Protein AF-A0A954X7M5-F1 (afdb_monomer)

Foldseek 3Di:
DKKKKKFFPPPPDQPLLVLVLLVQLQVLLCPDPFFVHKDAPVVVQPDGQPDPVVQPDPVSVVVNVVSSVVVVVCVVVRVVVVQWDDPPGMIMGMMDTDGDPLVPDPVVVSVVVSCVRNVVSVVVSPRDPVRMDMDDDDDSVVVVVVFVVLVVVLVVVQVVVLVVQLVVQCVLLVHNVRSVVLSCQLCVVLCVVVVVCVVVVHDDGSVNSVLSSVSSVLSSVLSSQLVVQLVVCVVVVDDNVVSNVRSCVVPVVVSVVVCVVSVVVD

Sequence (266 aa):
MEIIVEFGQDVEVEFGDRIRLMDDIQASVARLEHVDGTLSAATFAPTLPPRPEQATGLRLSVRRAGINKMLLNSRDEFVRQSYVADDGTREVWRVTANVSGFRELDYEDFVRQLHGRVNPVLDRSGVPTGEREVKFTGTIPLVFAAQRELLDAMLLSFVLAVSSIAIIMPLVLRSLPAGVVSMLPNVFPALAAFGAMGWIGSLVDVGAMMTASIGLGIAVDDTLHFLTWYRRAIGEGASQKDAIKAAYRNCAHAMIHTTLIAGLSL

Mean predicted aligned error: 7.81 Å

Radius of gyration: 31.28 Å; Cα contacts (8 Å, |Δi|>4): 279; chains: 1; bounding box: 63×34×96 Å

pLDDT: mean 88.76, std 5.82, range [62.41, 96.62]

Nearest PDB structures (foldseek):
  7kge-assembly1_C  TM=4.684E-01  e=4.861E-03  Acinetobacter baumannii
  8qed-assembly1_A  TM=4.636E-01  e=3.542E-02  Saccharomyces cerevisiae
  6dmb-assembly1_A  TM=4.714E-01  e=5.331E-02  Homo sapiens
  8qeb-assembly1_A  TM=4.318E-01  e=9.018E-02  Saccharomyces cerevisiae

Solvent-accessible surface area (backbone atoms only — not comparable to full-atom values): 14407 Å² total; per-residue (Å²): 65,33,39,36,42,35,33,39,72,84,61,92,65,57,66,31,57,54,34,46,50,46,39,54,39,38,62,44,50,45,70,40,94,49,31,83,38,56,45,38,56,40,77,75,47,93,71,75,45,70,55,76,90,74,34,81,46,72,71,45,42,52,50,28,53,53,39,29,52,52,49,53,73,43,41,67,57,38,38,75,69,61,27,33,49,70,81,88,60,41,42,37,35,39,36,40,35,45,66,54,62,73,92,77,56,56,61,71,58,50,52,51,52,47,50,68,42,40,49,65,51,47,68,70,67,74,64,56,74,92,43,43,49,79,46,80,40,52,66,59,56,51,52,51,52,50,50,50,55,49,39,51,52,48,52,51,49,46,53,51,48,54,51,49,47,67,54,47,39,18,60,79,60,74,30,63,70,60,18,58,59,58,43,47,76,34,47,46,60,51,51,51,52,53,50,49,32,58,71,75,67,49,81,87,48,62,65,58,52,50,53,43,51,52,49,36,52,52,40,46,50,48,50,50,54,39,50,51,40,26,50,50,31,44,73,74,67,42,52,75,71,54,10,51,53,51,14,48,75,74,41,44,69,60,48,50,51,54,49,50,54,54,67,73,72,109

Secondary structure (DSSP, 8-state):
-EEEEEEETT----HHHHHHHHHHHHHHHTTSTTEEEEE-HHHH-S-PPPPGGG--SHHHHHHHHHHHHHHHHTHHHHHHTTSEEE-SSEEEEEEEEEE--TTT--HHHHHHHHHHHHHHHHHTT---GGGEEEEEESHHHHHHHHHHHHHHHHHHHHHHHHHHHHHHHHHHTT-HHHHHHHHHHHHHHHHHHHHHHHHHTPPP-HHHHHHHHHHHHHHHHHHHHHHHHHHHHHHTT--HHHHHHHHHHHHHHHHHHHHHHHHHH-

Structure (mmCIF, N/CA/C/O backbone):
data_AF-A0A954X7M5-F1
#
_entry.id   AF-A0A954X7M5-F1
#
loop_
_atom_site.group_PDB
_atom_site.id
_atom_site.type_symbol
_atom_site.label_atom_id
_atom_site.label_alt_id
_atom_site.label_comp_id
_atom_site.label_asym_id
_atom_site.label_entity_id
_atom_site.label_seq_id
_atom_site.pdbx_PDB_ins_code
_atom_site.Cartn_x
_atom_site.Cartn_y
_atom_site.Cartn_z
_atom_site.occupancy
_atom_site.B_iso_or_equiv
_atom_site.auth_seq_id
_atom_site.auth_comp_id
_atom_site.auth_asym_id
_atom_site.auth_atom_id
_atom_site.pdbx_PDB_model_num
ATOM 1 N N . MET A 1 1 ? 12.886 3.581 -10.322 1.00 90.00 1 MET A N 1
ATOM 2 C CA . MET A 1 1 ? 12.377 2.282 -10.801 1.00 90.00 1 MET A CA 1
ATOM 3 C C . MET A 1 1 ? 13.342 1.723 -11.831 1.00 90.00 1 MET A C 1
ATOM 5 O O . MET A 1 1 ? 13.981 2.496 -12.532 1.00 90.00 1 MET A O 1
ATOM 9 N N . GLU A 1 2 ? 13.459 0.406 -11.915 1.00 92.25 2 GLU A N 1
ATOM 10 C CA . GLU A 1 2 ? 14.297 -0.282 -12.893 1.00 92.25 2 GLU A CA 1
ATOM 11 C C . GLU A 1 2 ? 13.437 -1.234 -13.732 1.00 92.25 2 GLU A C 1
ATOM 13 O O . GLU A 1 2 ? 12.546 -1.912 -13.219 1.00 92.25 2 GLU A O 1
ATOM 18 N N . ILE A 1 3 ? 13.693 -1.255 -15.033 1.00 93.94 3 ILE A N 1
ATOM 19 C CA . ILE A 1 3 ? 13.079 -2.147 -16.009 1.00 93.94 3 ILE A CA 1
ATOM 20 C C . ILE A 1 3 ? 14.201 -3.039 -16.513 1.00 93.94 3 ILE A C 1
ATOM 22 O O . ILE A 1 3 ? 15.180 -2.556 -17.085 1.00 93.94 3 ILE A O 1
ATOM 26 N N . ILE A 1 4 ? 14.065 -4.330 -16.261 1.00 93.50 4 ILE A N 1
ATOM 27 C CA . ILE A 1 4 ? 15.035 -5.342 -16.637 1.00 93.50 4 ILE A CA 1
ATOM 28 C C . ILE A 1 4 ? 14.477 -6.111 -17.821 1.00 93.50 4 ILE A C 1
ATOM 30 O O . ILE A 1 4 ? 13.375 -6.649 -17.740 1.00 93.50 4 ILE A O 1
ATOM 34 N N . VAL A 1 5 ? 15.230 -6.137 -18.914 1.00 92.69 5 VAL A N 1
ATOM 35 C CA . VAL A 1 5 ? 14.912 -6.913 -20.111 1.00 92.69 5 VAL A CA 1
ATOM 36 C C . VAL A 1 5 ? 15.954 -8.009 -20.240 1.00 92.69 5 VAL A C 1
ATOM 38 O O . VAL A 1 5 ? 17.136 -7.730 -20.415 1.00 92.69 5 VAL A O 1
ATOM 41 N N . GLU A 1 6 ? 15.518 -9.252 -20.126 1.00 91.31 6 GLU A N 1
ATOM 42 C CA . GLU A 1 6 ? 16.369 -10.427 -20.267 1.00 91.31 6 GLU A CA 1
ATOM 43 C C . GLU A 1 6 ? 16.172 -11.020 -21.658 1.00 91.31 6 GLU A C 1
ATOM 45 O O . GLU A 1 6 ? 15.036 -11.165 -22.108 1.00 91.31 6 GLU A O 1
ATOM 50 N N . PHE A 1 7 ? 17.267 -11.384 -22.319 1.00 89.19 7 PHE A N 1
ATOM 51 C CA . PHE A 1 7 ? 17.266 -12.140 -23.566 1.00 89.19 7 PHE A CA 1
ATOM 52 C C . PHE A 1 7 ? 17.849 -13.531 -23.329 1.00 89.19 7 PHE A C 1
ATOM 54 O O . PHE A 1 7 ? 18.859 -13.684 -22.635 1.00 89.19 7 PHE A O 1
ATOM 61 N N . GLY A 1 8 ? 17.222 -14.539 -23.934 1.00 82.75 8 GLY A N 1
ATOM 62 C CA . GLY A 1 8 ? 17.779 -15.882 -24.030 1.00 82.75 8 GLY A CA 1
ATOM 63 C C . GLY A 1 8 ? 19.070 -15.896 -24.850 1.00 82.75 8 GLY A C 1
ATOM 64 O O . GLY A 1 8 ? 19.306 -15.026 -25.690 1.00 82.75 8 GLY A O 1
ATOM 65 N N . GLN A 1 9 ? 19.910 -16.899 -24.610 1.00 72.06 9 GLN A N 1
ATOM 66 C CA . GLN A 1 9 ? 21.206 -17.027 -25.276 1.00 72.06 9 GLN A CA 1
ATOM 67 C C . GLN A 1 9 ? 21.128 -17.167 -26.800 1.00 72.06 9 GLN A C 1
ATOM 69 O O . GLN A 1 9 ? 22.010 -16.671 -27.499 1.00 72.06 9 GLN A O 1
ATOM 74 N N . ASP A 1 10 ? 20.059 -17.783 -27.303 1.00 71.00 10 ASP A N 1
ATOM 75 C CA . ASP A 1 10 ? 19.889 -18.100 -28.725 1.00 71.00 10 ASP A CA 1
ATOM 76 C C . ASP A 1 10 ? 19.309 -16.933 -29.549 1.00 71.00 10 ASP A C 1
ATOM 78 O O . ASP A 1 10 ? 19.108 -17.051 -30.757 1.00 71.00 10 ASP A O 1
ATOM 82 N N . VAL A 1 11 ? 19.061 -15.778 -28.919 1.00 78.44 11 VAL A N 1
ATOM 83 C CA . VAL A 1 11 ? 18.493 -14.601 -29.588 1.00 78.44 11 VAL A CA 1
ATOM 84 C C . VAL A 1 11 ? 19.536 -13.967 -30.518 1.00 78.44 11 VAL A C 1
ATOM 86 O O . VAL A 1 11 ? 20.375 -13.171 -30.082 1.00 78.44 11 VAL A O 1
ATOM 89 N N . GLU A 1 12 ? 19.453 -14.248 -31.822 1.00 76.56 12 GLU A N 1
ATOM 90 C CA . GLU A 1 12 ? 20.300 -13.657 -32.876 1.00 76.56 12 GLU A CA 1
ATOM 91 C C . GLU A 1 12 ? 19.937 -12.188 -33.186 1.00 76.56 12 GLU A C 1
ATOM 93 O O . GLU A 1 12 ? 19.539 -11.820 -34.291 1.00 76.56 12 GLU A O 1
ATOM 98 N N . VAL A 1 13 ? 20.081 -11.307 -32.196 1.00 82.81 13 VAL A N 1
ATOM 99 C CA . VAL A 1 13 ? 19.926 -9.854 -32.361 1.00 82.81 13 VAL A CA 1
ATOM 100 C C . VAL A 1 13 ? 21.274 -9.180 -32.152 1.00 82.81 13 VAL A C 1
ATOM 102 O O . VAL A 1 13 ? 21.932 -9.395 -31.134 1.00 82.81 13 VAL A O 1
ATOM 105 N N . GLU A 1 14 ? 21.682 -8.339 -33.107 1.00 87.38 14 GLU A N 1
ATOM 106 C CA . GLU A 1 14 ? 22.940 -7.598 -33.019 1.00 87.38 14 GLU A CA 1
ATOM 107 C C . GLU A 1 14 ? 22.960 -6.691 -31.777 1.00 87.38 14 GLU A C 1
ATOM 109 O O . GLU A 1 14 ? 21.963 -6.060 -31.423 1.00 87.38 14 GLU A O 1
ATOM 114 N N . PHE A 1 15 ? 24.125 -6.560 -31.138 1.00 88.56 15 PHE A N 1
ATOM 115 C CA . PHE A 1 15 ? 24.280 -5.781 -29.902 1.00 88.56 15 PHE A CA 1
ATOM 116 C C . PHE A 1 15 ? 23.770 -4.333 -30.026 1.00 88.56 15 PHE A C 1
ATOM 118 O O . PHE A 1 15 ? 23.130 -3.810 -29.116 1.00 88.56 15 PHE A O 1
ATOM 125 N N . GLY A 1 16 ? 23.990 -3.684 -31.174 1.00 88.44 16 GLY A N 1
ATOM 126 C CA . GLY A 1 16 ? 23.487 -2.330 -31.404 1.00 88.44 16 GLY A CA 1
ATOM 127 C C . GLY A 1 16 ? 21.965 -2.248 -31.578 1.00 88.44 16 GLY A C 1
ATOM 128 O O . GLY A 1 16 ? 21.374 -1.231 -31.213 1.00 88.44 16 GLY A O 1
ATOM 129 N N . ASP A 1 17 ? 21.316 -3.311 -32.060 1.00 89.00 17 ASP A N 1
ATOM 130 C CA . ASP A 1 17 ? 19.853 -3.393 -32.113 1.00 89.00 17 ASP A CA 1
ATOM 131 C C . ASP A 1 17 ? 19.257 -3.630 -30.715 1.00 89.00 17 ASP A C 1
ATOM 133 O O . ASP A 1 17 ? 18.205 -3.073 -30.404 1.00 89.00 17 ASP A O 1
ATOM 137 N N . ARG A 1 18 ? 19.964 -4.348 -29.827 1.00 90.62 18 ARG A N 1
ATOM 138 C CA . ARG A 1 18 ? 19.598 -4.455 -28.400 1.00 90.62 18 ARG A CA 1
ATOM 139 C C . ARG A 1 18 ? 19.677 -3.095 -27.697 1.00 90.62 18 ARG A C 1
ATOM 141 O O . ARG A 1 18 ? 18.721 -2.701 -27.033 1.00 90.62 18 ARG A O 1
ATOM 148 N N . ILE A 1 19 ? 20.749 -2.322 -27.917 1.00 92.44 19 ILE A N 1
ATOM 149 C CA . ILE A 1 19 ? 20.854 -0.938 -27.408 1.00 92.44 19 ILE A CA 1
ATOM 150 C C . ILE A 1 19 ? 19.714 -0.070 -27.952 1.00 92.44 19 ILE A C 1
ATOM 152 O O . ILE A 1 19 ? 19.087 0.668 -27.196 1.00 92.44 19 ILE A O 1
ATOM 156 N N . ARG A 1 20 ? 19.409 -0.165 -29.251 1.00 91.81 20 ARG A N 1
ATOM 157 C CA . ARG A 1 20 ? 18.286 0.563 -29.859 1.00 91.81 20 ARG A CA 1
ATOM 158 C C . ARG A 1 20 ? 16.944 0.168 -29.239 1.00 91.81 20 ARG A C 1
ATOM 160 O O . ARG A 1 20 ? 16.102 1.037 -29.041 1.00 91.81 20 ARG A O 1
ATOM 167 N N . LEU A 1 21 ? 16.745 -1.107 -28.909 1.00 91.75 21 LEU A N 1
ATOM 168 C CA . LEU A 1 21 ? 15.541 -1.544 -28.209 1.00 91.75 21 LEU A CA 1
ATOM 169 C C . LEU A 1 21 ? 15.437 -0.894 -26.825 1.00 91.75 21 LEU A C 1
ATOM 171 O O . LEU A 1 21 ? 14.357 -0.443 -26.447 1.00 91.75 21 LEU A O 1
ATOM 175 N N . MET A 1 22 ? 16.551 -0.795 -26.092 1.00 94.81 22 MET A N 1
ATOM 176 C CA . MET A 1 22 ? 16.575 -0.091 -24.807 1.00 94.81 22 MET A CA 1
ATOM 177 C C . MET A 1 22 ? 16.263 1.401 -24.962 1.00 94.81 22 MET A C 1
ATOM 179 O O . MET A 1 22 ? 15.543 1.944 -24.128 1.00 94.81 22 MET A O 1
ATOM 183 N N . ASP A 1 23 ? 16.725 2.044 -26.041 1.00 94.81 23 ASP A N 1
ATOM 184 C CA . ASP A 1 23 ? 16.376 3.434 -26.379 1.00 94.81 23 ASP A CA 1
ATOM 185 C C . ASP A 1 23 ? 14.872 3.603 -26.637 1.00 94.81 23 ASP A C 1
ATOM 187 O O . ASP A 1 23 ? 14.234 4.498 -26.084 1.00 94.81 23 ASP A O 1
ATOM 191 N N . ASP A 1 24 ? 14.277 2.703 -27.428 1.00 93.44 24 ASP A N 1
ATOM 192 C CA . ASP A 1 24 ? 12.844 2.731 -27.725 1.00 93.44 24 ASP A CA 1
ATOM 193 C C . ASP A 1 24 ? 12.007 2.508 -26.439 1.00 93.44 24 ASP A C 1
ATOM 195 O O . ASP A 1 24 ? 10.982 3.171 -26.244 1.00 93.44 24 ASP A O 1
ATOM 199 N N . ILE A 1 25 ? 12.449 1.630 -25.525 1.00 94.44 25 ILE A N 1
ATOM 200 C CA . ILE A 1 25 ? 11.819 1.422 -24.205 1.00 94.44 25 ILE A CA 1
ATOM 201 C C . ILE A 1 25 ? 11.950 2.681 -23.344 1.00 94.44 25 ILE A C 1
ATOM 203 O O . ILE A 1 25 ? 10.944 3.190 -22.847 1.00 94.44 25 ILE A O 1
ATOM 207 N N . GLN A 1 26 ? 13.168 3.208 -23.205 1.00 94.94 26 GLN A N 1
ATOM 208 C CA . GLN A 1 26 ? 13.482 4.430 -22.466 1.00 94.94 26 GLN A CA 1
ATOM 209 C C . GLN A 1 26 ? 12.593 5.594 -22.932 1.00 94.94 26 GLN A C 1
ATOM 211 O O . GLN A 1 26 ? 11.899 6.215 -22.128 1.00 94.94 26 GLN A O 1
ATOM 216 N N . ALA A 1 27 ? 12.533 5.841 -24.243 1.00 94.62 27 ALA A N 1
ATOM 217 C CA . ALA A 1 27 ? 11.730 6.907 -24.835 1.00 94.62 27 ALA A CA 1
ATOM 218 C C . ALA A 1 27 ? 10.213 6.690 -24.688 1.00 94.62 27 ALA A C 1
ATOM 220 O O . ALA A 1 27 ? 9.458 7.665 -24.634 1.00 94.62 27 ALA A O 1
ATOM 221 N N . SER A 1 28 ? 9.746 5.436 -24.642 1.00 94.31 28 SER A N 1
ATOM 222 C CA . 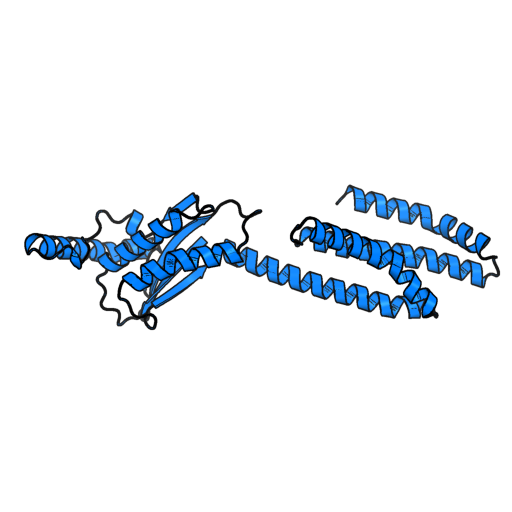SER A 1 28 ? 8.331 5.110 -24.412 1.00 94.31 28 SER A CA 1
ATOM 223 C C . SER A 1 28 ? 7.923 5.403 -22.967 1.00 94.31 28 SER A C 1
ATOM 225 O O . SER A 1 28 ? 6.868 5.992 -22.722 1.00 94.31 28 SER A O 1
ATOM 227 N N . VAL A 1 29 ? 8.788 5.029 -22.019 1.00 94.06 29 VAL A N 1
ATOM 228 C CA . VAL A 1 29 ? 8.570 5.175 -20.574 1.00 94.06 29 VAL A CA 1
ATOM 229 C C . VAL A 1 29 ? 8.710 6.630 -20.131 1.00 94.06 29 VAL A C 1
ATOM 231 O O . VAL A 1 29 ? 7.927 7.083 -19.304 1.00 94.06 29 VAL A O 1
ATOM 234 N N . ALA A 1 30 ? 9.620 7.398 -20.738 1.00 93.94 30 ALA A N 1
ATOM 235 C CA . ALA A 1 30 ? 9.818 8.824 -20.453 1.00 93.94 30 ALA A CA 1
ATOM 236 C C . ALA A 1 30 ? 8.583 9.710 -20.712 1.00 93.94 30 ALA A C 1
ATOM 238 O O . ALA A 1 30 ? 8.592 10.886 -20.372 1.00 93.94 30 ALA A O 1
ATOM 239 N N . ARG A 1 31 ? 7.542 9.179 -21.367 1.00 92.44 31 ARG A N 1
ATOM 240 C CA . ARG A 1 31 ? 6.287 9.894 -21.654 1.00 92.44 31 ARG A CA 1
ATOM 241 C C . ARG A 1 31 ? 5.184 9.628 -20.630 1.00 92.44 31 ARG A C 1
ATOM 243 O O . ARG A 1 31 ? 4.064 10.092 -20.838 1.00 92.44 31 ARG A O 1
ATOM 250 N N . LEU A 1 32 ? 5.450 8.815 -19.612 1.00 91.00 32 LEU A N 1
ATOM 251 C CA . LEU A 1 32 ? 4.506 8.571 -18.527 1.00 91.00 32 LEU A CA 1
ATOM 252 C C . LEU A 1 32 ? 4.484 9.772 -17.578 1.00 91.00 32 LEU A C 1
ATOM 254 O O . LEU A 1 32 ? 5.517 10.381 -17.327 1.00 91.00 32 LEU A O 1
ATOM 258 N N . GLU A 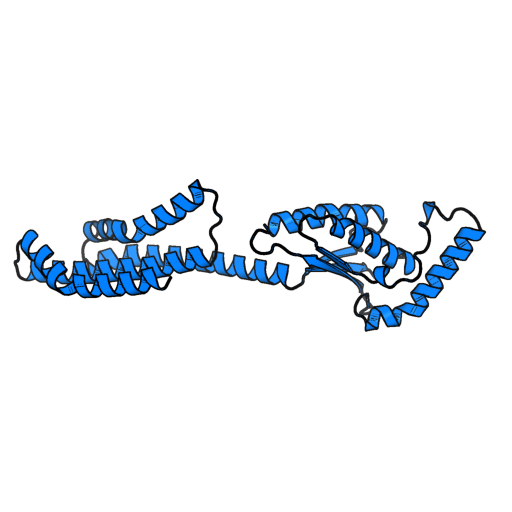1 33 ? 3.305 10.087 -17.045 1.00 86.75 33 GLU A N 1
ATOM 259 C CA . GLU A 1 33 ? 3.063 11.284 -16.227 1.00 86.75 33 GLU A CA 1
ATOM 260 C C . GLU A 1 33 ? 3.947 11.353 -14.976 1.00 86.75 33 GLU A C 1
ATOM 262 O O . GLU A 1 33 ? 4.397 12.427 -14.592 1.00 86.75 33 GLU A O 1
ATOM 267 N N . HIS A 1 34 ? 4.238 10.205 -14.367 1.00 87.12 34 HIS A N 1
ATOM 268 C CA . HIS A 1 34 ? 5.017 10.122 -13.131 1.00 87.12 34 HIS A CA 1
ATOM 269 C C . HIS A 1 34 ? 6.503 9.836 -13.362 1.00 87.12 34 HIS A C 1
ATOM 271 O O . HIS A 1 34 ? 7.212 9.504 -12.417 1.00 87.12 34 HIS A O 1
ATOM 277 N N . VAL A 1 35 ? 6.991 9.910 -14.605 1.00 91.12 35 VAL A N 1
ATOM 278 C CA . VAL A 1 35 ? 8.392 9.635 -14.944 1.00 91.12 35 VAL A CA 1
ATOM 279 C C . VAL A 1 35 ? 9.109 10.938 -15.289 1.00 91.12 35 VAL A C 1
ATOM 281 O O . VAL A 1 35 ? 8.908 11.498 -16.361 1.00 91.12 35 VAL A O 1
ATOM 284 N N . ASP A 1 36 ? 10.012 11.381 -14.412 1.00 89.81 36 ASP A N 1
ATOM 285 C CA . ASP A 1 36 ? 10.784 12.620 -14.610 1.00 89.81 36 ASP A CA 1
ATOM 286 C C . ASP A 1 36 ? 11.942 12.446 -15.598 1.00 89.81 36 ASP A C 1
ATOM 288 O O . ASP A 1 36 ? 12.467 13.407 -16.161 1.00 89.81 36 ASP A O 1
ATOM 292 N N . GLY A 1 37 ? 12.412 11.211 -15.763 1.00 92.06 37 GLY A N 1
ATOM 293 C CA . GLY A 1 37 ? 13.576 10.920 -16.580 1.00 92.06 37 GLY A CA 1
ATOM 294 C C . GLY A 1 37 ? 13.850 9.434 -16.686 1.00 92.06 37 GLY A C 1
ATOM 295 O O . GLY A 1 37 ? 13.426 8.636 -15.853 1.00 92.06 37 GLY A O 1
ATOM 296 N N . THR A 1 38 ? 14.575 9.054 -17.730 1.00 95.19 38 THR A N 1
ATOM 297 C CA . THR A 1 38 ? 14.945 7.663 -17.987 1.00 95.19 38 THR A CA 1
ATOM 298 C C . THR A 1 38 ? 16.386 7.581 -18.481 1.00 95.19 38 THR A C 1
ATOM 300 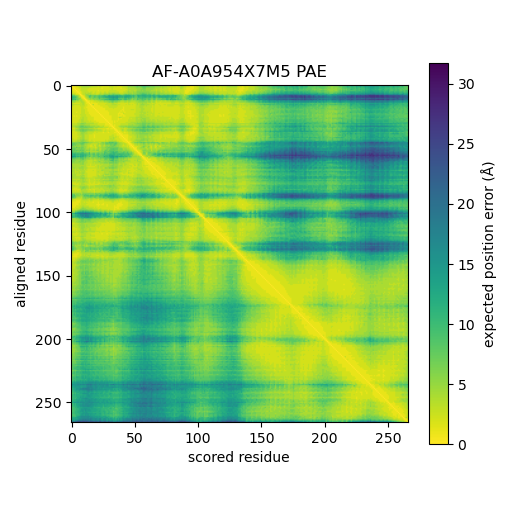O O . THR A 1 38 ? 16.911 8.543 -19.042 1.00 95.19 38 THR A O 1
ATOM 303 N N . LEU A 1 39 ? 17.039 6.450 -18.230 1.00 94.88 39 LEU A N 1
ATOM 304 C CA . LEU A 1 39 ? 18.446 6.219 -18.536 1.00 94.88 39 LEU A CA 1
ATOM 305 C C . LEU A 1 39 ? 18.671 4.759 -18.926 1.00 94.88 39 LEU A C 1
ATOM 307 O O . LEU A 1 39 ? 18.126 3.855 -18.296 1.00 94.88 39 LEU A O 1
ATOM 311 N N . SER A 1 40 ? 19.510 4.514 -19.924 1.00 95.25 40 SER A N 1
ATOM 312 C CA . SER A 1 40 ? 19.908 3.169 -20.345 1.00 95.25 40 SER A CA 1
ATOM 313 C C . SER A 1 40 ? 21.290 3.196 -21.002 1.00 95.25 40 SER A C 1
ATOM 315 O O . SER A 1 40 ? 21.892 4.260 -21.160 1.00 95.25 40 SER A O 1
ATOM 317 N N . ALA A 1 41 ? 21.781 2.039 -21.462 1.00 92.44 41 ALA A N 1
ATOM 318 C CA . ALA A 1 41 ? 22.982 1.971 -22.301 1.00 92.44 41 ALA A CA 1
ATOM 319 C C . ALA A 1 41 ? 22.902 2.905 -23.527 1.00 92.44 41 ALA A C 1
ATOM 321 O O . ALA A 1 41 ? 23.916 3.457 -23.952 1.00 92.44 41 ALA A O 1
ATOM 322 N N . ALA A 1 42 ? 21.701 3.130 -24.074 1.00 92.88 42 ALA A N 1
ATOM 323 C CA . ALA A 1 42 ? 21.509 4.000 -25.229 1.00 92.88 42 ALA A CA 1
ATOM 324 C C . ALA A 1 42 ? 21.844 5.468 -24.946 1.00 92.88 42 ALA A C 1
ATOM 326 O O . ALA A 1 42 ? 22.304 6.161 -25.849 1.00 92.88 42 ALA A O 1
ATOM 327 N N . THR A 1 43 ? 21.690 5.936 -23.702 1.00 92.00 43 THR A N 1
ATOM 328 C CA . THR A 1 43 ? 22.026 7.319 -23.330 1.00 92.00 43 THR A CA 1
ATOM 329 C C . THR A 1 43 ? 23.515 7.622 -23.502 1.00 92.00 43 THR A C 1
ATOM 331 O O . THR A 1 43 ? 23.886 8.757 -23.792 1.00 92.00 43 THR A O 1
ATOM 334 N N . PHE A 1 44 ? 24.368 6.609 -23.344 1.00 90.06 44 PHE A N 1
ATOM 335 C CA . PHE A 1 44 ? 25.823 6.732 -23.460 1.00 90.06 44 PHE A CA 1
ATOM 336 C C . PHE A 1 44 ? 26.354 6.198 -24.796 1.00 90.06 44 PHE A C 1
ATOM 338 O O . PHE A 1 44 ? 27.548 6.301 -25.076 1.00 90.06 44 PHE A O 1
ATOM 345 N N . ALA A 1 45 ? 25.483 5.641 -25.642 1.00 88.69 45 ALA A N 1
ATOM 346 C CA . ALA A 1 45 ? 25.860 5.178 -26.965 1.00 88.69 45 ALA A CA 1
ATOM 347 C C . ALA A 1 45 ? 26.130 6.387 -27.886 1.00 88.69 45 ALA A C 1
ATOM 349 O O . ALA A 1 45 ? 25.259 7.240 -28.055 1.00 88.69 45 ALA A O 1
ATOM 350 N N . PRO A 1 46 ? 27.301 6.468 -28.543 1.00 81.12 46 PRO A N 1
ATOM 351 C CA . PRO A 1 46 ? 27.663 7.638 -29.345 1.00 81.12 46 PRO A CA 1
ATOM 352 C C . PRO A 1 46 ? 26.772 7.805 -30.583 1.00 81.12 46 PRO A C 1
ATOM 354 O O . PRO A 1 46 ? 26.444 8.924 -30.966 1.00 81.12 46 PRO A O 1
ATOM 357 N N . THR A 1 47 ? 26.380 6.694 -31.220 1.00 87.44 47 THR A N 1
ATOM 358 C CA . THR A 1 47 ? 25.394 6.658 -32.311 1.00 87.44 47 THR A CA 1
ATOM 359 C C . THR A 1 47 ? 24.696 5.301 -32.347 1.00 87.44 47 THR A C 1
ATOM 361 O O . THR A 1 47 ? 25.336 4.277 -32.114 1.00 87.44 47 THR A O 1
ATOM 364 N N . LEU A 1 48 ? 23.405 5.285 -32.685 1.00 88.19 48 LEU A N 1
ATOM 365 C CA . LEU A 1 48 ? 22.633 4.051 -32.846 1.00 88.19 48 LEU A CA 1
ATOM 366 C C . LEU A 1 48 ? 22.626 3.584 -34.315 1.00 88.19 48 LEU A C 1
ATOM 368 O O . LEU A 1 48 ? 22.448 4.410 -35.219 1.00 88.19 48 LEU A O 1
ATOM 372 N N . PRO A 1 49 ? 22.768 2.272 -34.586 1.00 85.75 49 PRO A N 1
ATOM 373 C CA . PRO A 1 49 ? 22.764 1.717 -35.945 1.00 85.75 49 PRO A CA 1
ATOM 374 C C . PRO A 1 49 ? 21.393 1.924 -36.594 1.00 85.75 49 PRO A C 1
ATOM 376 O O . PRO A 1 49 ? 20.410 1.663 -35.913 1.00 85.75 49 PRO A O 1
ATOM 379 N N . PRO A 1 50 ? 21.252 2.381 -37.854 1.00 83.44 50 PRO A N 1
ATOM 380 C CA . PRO A 1 50 ? 19.933 2.566 -38.476 1.00 83.44 50 PRO A CA 1
ATOM 381 C C . PRO A 1 50 ? 19.109 1.271 -38.440 1.00 83.44 50 PRO A C 1
ATOM 383 O O . PRO A 1 50 ? 19.680 0.184 -38.513 1.00 83.44 50 PRO A O 1
ATOM 386 N N . ARG A 1 51 ? 17.775 1.392 -38.344 1.00 83.38 51 ARG A N 1
ATOM 387 C CA . ARG A 1 51 ? 16.872 0.229 -38.276 1.00 83.38 51 ARG A CA 1
ATOM 388 C C . ARG A 1 51 ? 17.093 -0.713 -39.473 1.00 83.38 51 ARG A C 1
ATOM 390 O O . ARG A 1 51 ? 17.322 -0.204 -40.575 1.00 83.38 51 ARG A O 1
ATOM 397 N N . PRO A 1 52 ? 16.963 -2.043 -39.300 1.00 77.31 52 PRO A N 1
ATOM 398 C CA . PRO A 1 52 ? 17.181 -3.017 -40.375 1.00 77.31 52 PRO A CA 1
ATOM 399 C C . PRO A 1 52 ? 16.400 -2.685 -41.654 1.00 77.31 52 PRO A C 1
ATOM 401 O O . PRO A 1 52 ? 16.962 -2.669 -42.746 1.00 77.31 52 PRO A O 1
ATOM 404 N N . GLU A 1 53 ? 15.131 -2.301 -41.502 1.00 79.12 53 GLU A N 1
ATOM 405 C CA . GLU A 1 53 ? 14.217 -1.923 -42.592 1.00 79.12 53 GLU A CA 1
ATOM 406 C C . GLU A 1 53 ? 14.683 -0.692 -43.389 1.00 79.12 53 GLU A C 1
ATOM 408 O O . GLU A 1 53 ? 14.363 -0.535 -44.565 1.00 79.12 53 GLU A O 1
ATOM 413 N N . GLN A 1 54 ? 15.462 0.189 -42.757 1.00 76.94 54 GLN A N 1
ATOM 414 C CA . GLN A 1 54 ? 15.974 1.426 -43.351 1.00 76.94 54 GLN A CA 1
ATOM 415 C C . GLN A 1 54 ? 17.376 1.244 -43.959 1.00 76.94 54 GLN A C 1
ATOM 417 O O . GLN A 1 54 ? 17.872 2.131 -44.654 1.00 76.94 54 GLN A O 1
ATOM 422 N N . ALA A 1 55 ? 18.034 0.108 -43.710 1.00 75.12 55 ALA A N 1
ATOM 423 C CA . ALA A 1 55 ? 19.414 -0.167 -44.105 1.00 75.12 55 ALA A CA 1
ATOM 424 C C . ALA A 1 55 ? 19.517 -0.979 -45.415 1.00 75.12 55 ALA A C 1
ATOM 426 O O . ALA A 1 55 ? 20.359 -1.868 -45.536 1.00 75.12 55 ALA A O 1
ATOM 427 N N . THR A 1 56 ? 18.681 -0.661 -46.408 1.00 77.69 56 THR A N 1
ATOM 428 C CA . THR A 1 56 ? 18.550 -1.393 -47.686 1.00 77.69 56 THR A CA 1
ATOM 429 C C . THR A 1 56 ? 19.653 -1.103 -48.715 1.00 77.69 56 THR A C 1
ATOM 431 O O . THR A 1 56 ? 19.767 -1.816 -49.708 1.00 77.69 56 THR A O 1
ATOM 434 N N . GLY A 1 57 ? 20.496 -0.085 -48.502 1.00 84.81 57 GLY A N 1
ATOM 435 C CA . GLY A 1 57 ? 21.603 0.264 -49.405 1.00 84.81 57 GLY A CA 1
ATOM 436 C C . GLY A 1 57 ? 22.979 -0.180 -48.898 1.00 84.81 57 GLY A C 1
ATOM 437 O O . GLY A 1 57 ? 23.280 -0.006 -47.721 1.00 84.81 57 GLY A O 1
ATOM 438 N N . LEU A 1 58 ? 23.870 -0.623 -49.800 1.00 82.94 58 LEU A N 1
ATOM 439 C CA . LEU A 1 58 ? 25.224 -1.120 -49.476 1.00 82.94 58 LEU A CA 1
ATOM 440 C C . LEU A 1 58 ? 26.008 -0.201 -48.520 1.00 82.94 58 LEU A C 1
ATOM 442 O O . LEU A 1 58 ? 26.597 -0.658 -47.543 1.00 82.94 58 LEU A O 1
ATOM 446 N N . ARG A 1 59 ? 25.984 1.116 -48.766 1.00 85.62 59 ARG A N 1
ATOM 447 C CA . ARG A 1 59 ? 26.645 2.109 -47.898 1.00 85.62 59 ARG A CA 1
ATOM 448 C C . ARG A 1 59 ? 26.070 2.130 -46.477 1.00 85.62 59 ARG A C 1
ATOM 450 O O . ARG A 1 59 ? 26.823 2.278 -45.518 1.00 85.62 59 ARG A O 1
ATOM 457 N N . LEU A 1 60 ? 24.751 1.998 -46.341 1.00 85.06 60 LEU A N 1
ATOM 458 C CA . LEU A 1 60 ? 24.054 1.995 -45.054 1.00 85.06 60 LEU A CA 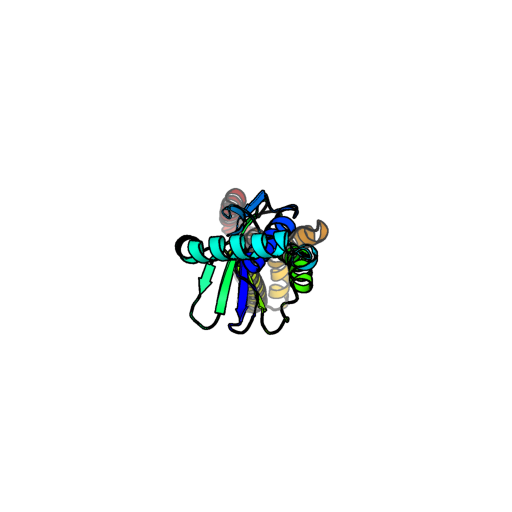1
ATOM 459 C C . LEU A 1 60 ? 24.301 0.692 -44.294 1.00 85.06 60 LEU A C 1
ATOM 461 O O . LEU A 1 60 ? 24.543 0.750 -43.093 1.00 85.06 60 LEU A O 1
ATOM 465 N N . SER A 1 61 ? 24.320 -0.453 -44.980 1.00 84.94 61 SER A N 1
ATOM 466 C CA . SER A 1 61 ? 24.622 -1.753 -44.369 1.00 84.94 61 SER A CA 1
ATOM 467 C C . SER A 1 61 ? 26.061 -1.807 -43.839 1.00 84.94 61 SER A C 1
ATOM 469 O O . SER A 1 61 ? 26.280 -2.233 -42.708 1.00 84.94 61 SER A O 1
ATOM 471 N N . VAL A 1 62 ? 27.037 -1.281 -44.595 1.00 86.88 62 VAL A N 1
ATOM 472 C CA . VAL A 1 62 ? 28.435 -1.167 -44.133 1.00 86.88 62 VAL A CA 1
ATOM 473 C C . VAL A 1 62 ? 28.549 -0.218 -42.937 1.00 86.88 62 VAL A C 1
ATOM 475 O O . VAL A 1 62 ? 29.211 -0.541 -41.951 1.00 86.88 62 VAL A O 1
ATOM 478 N N . ARG A 1 63 ? 27.869 0.937 -42.981 1.00 87.19 63 ARG A N 1
ATOM 479 C CA . ARG A 1 63 ? 27.830 1.876 -41.849 1.00 87.19 63 ARG A CA 1
ATOM 480 C C . ARG A 1 63 ? 27.203 1.237 -40.605 1.00 87.19 63 ARG A C 1
ATOM 482 O O . ARG A 1 63 ? 27.743 1.406 -39.517 1.00 87.19 63 ARG A O 1
ATOM 489 N N . ARG A 1 64 ? 26.100 0.497 -40.762 1.00 88.25 64 ARG A N 1
ATOM 490 C CA . ARG A 1 64 ? 25.422 -0.245 -39.686 1.00 88.25 64 ARG A CA 1
ATOM 491 C C . ARG A 1 64 ? 26.359 -1.263 -39.043 1.00 88.25 64 ARG A C 1
ATOM 493 O O . ARG A 1 64 ? 26.550 -1.203 -37.834 1.00 88.25 64 ARG A O 1
ATOM 500 N N . ALA A 1 65 ? 27.011 -2.106 -39.843 1.00 87.06 65 ALA A N 1
ATOM 501 C CA . ALA A 1 65 ? 27.981 -3.081 -39.347 1.00 87.06 65 ALA A CA 1
ATOM 502 C C . ALA A 1 65 ? 29.145 -2.411 -38.590 1.00 87.06 65 ALA A C 1
ATOM 504 O O . ALA A 1 65 ? 29.565 -2.894 -37.540 1.00 87.06 65 ALA A O 1
ATOM 505 N N . GLY A 1 66 ? 29.632 -1.265 -39.083 1.00 88.44 66 GLY A N 1
ATOM 506 C CA . GLY A 1 66 ? 30.659 -0.473 -38.402 1.00 88.44 66 GLY A CA 1
ATOM 507 C C . GLY A 1 66 ? 30.211 0.048 -37.032 1.00 88.44 66 GLY A C 1
ATOM 508 O O . GLY A 1 66 ? 30.945 -0.102 -36.057 1.00 88.44 66 GLY A O 1
ATOM 509 N N . ILE A 1 67 ? 28.997 0.603 -36.943 1.00 90.00 67 ILE A N 1
ATOM 510 C CA . ILE A 1 67 ? 28.412 1.081 -35.678 1.00 90.00 67 ILE A CA 1
ATOM 511 C C . ILE A 1 67 ? 28.197 -0.086 -34.707 1.00 90.00 67 ILE A C 1
ATOM 513 O O . ILE A 1 67 ? 28.597 0.011 -33.551 1.00 90.00 67 ILE A O 1
ATOM 517 N N . ASN A 1 68 ? 27.641 -1.208 -35.170 1.00 90.31 68 ASN A N 1
ATOM 518 C CA . ASN A 1 68 ? 27.445 -2.397 -34.337 1.00 90.31 68 ASN A CA 1
ATOM 519 C C . ASN A 1 68 ? 28.762 -2.916 -33.765 1.00 90.31 68 ASN A C 1
ATOM 521 O O . ASN A 1 68 ? 28.844 -3.196 -32.572 1.00 90.31 68 ASN A O 1
ATOM 525 N N . LYS A 1 69 ? 29.810 -2.992 -34.592 1.00 89.44 69 LYS A N 1
ATOM 526 C CA . LYS A 1 69 ? 31.140 -3.409 -34.143 1.00 89.44 69 LYS A CA 1
ATOM 527 C C . LYS A 1 69 ? 31.730 -2.437 -33.121 1.00 89.44 69 LYS A C 1
ATOM 529 O O . LYS A 1 69 ? 32.331 -2.875 -32.148 1.00 89.44 69 LYS A O 1
ATOM 534 N N . MET A 1 70 ? 31.550 -1.131 -33.321 1.00 89.69 70 MET A N 1
ATOM 535 C CA . MET A 1 70 ? 31.984 -0.115 -32.360 1.00 89.69 70 MET A CA 1
ATOM 536 C C . MET A 1 70 ? 31.273 -0.279 -31.012 1.00 89.69 70 MET A C 1
ATOM 538 O O . MET A 1 70 ? 31.938 -0.317 -29.983 1.00 89.69 70 MET A O 1
ATOM 542 N N . LEU A 1 71 ? 29.945 -0.421 -31.016 1.00 91.00 71 LEU A N 1
ATOM 543 C CA . LEU A 1 71 ? 29.157 -0.617 -29.797 1.00 91.00 71 LEU A CA 1
ATOM 544 C C . LEU A 1 71 ? 29.534 -1.918 -29.082 1.00 91.00 71 LEU A C 1
ATOM 546 O O . LEU A 1 71 ? 29.677 -1.921 -27.863 1.00 91.00 71 LEU A O 1
ATOM 550 N N . LEU A 1 72 ? 29.759 -2.997 -29.839 1.00 89.31 72 LEU A N 1
ATOM 551 C CA . LEU A 1 72 ? 30.206 -4.279 -29.297 1.00 89.31 72 LEU A CA 1
ATOM 552 C C . LEU A 1 72 ? 31.587 -4.172 -28.636 1.00 89.31 72 LEU A C 1
ATOM 554 O O . LEU A 1 72 ? 31.795 -4.735 -27.567 1.00 89.31 72 LEU A O 1
ATOM 558 N N . ASN A 1 73 ? 32.515 -3.407 -29.216 1.00 91.31 73 ASN A N 1
ATOM 559 C CA . ASN A 1 73 ? 33.824 -3.158 -28.602 1.00 91.31 73 ASN A CA 1
ATOM 560 C C . ASN A 1 73 ? 33.720 -2.370 -27.281 1.00 91.31 73 ASN A C 1
ATOM 562 O O . ASN A 1 73 ? 34.603 -2.483 -26.436 1.00 91.31 73 ASN A O 1
ATOM 566 N N . SER A 1 74 ? 32.652 -1.590 -27.092 1.00 90.50 74 SER A N 1
ATOM 567 C CA . SER A 1 74 ? 32.350 -0.872 -25.846 1.00 90.50 74 SER A CA 1
ATOM 568 C C . SER A 1 74 ? 31.507 -1.690 -24.858 1.00 90.50 74 SER A C 1
ATOM 570 O O . SER A 1 74 ? 31.138 -1.174 -23.805 1.00 90.50 74 SER A O 1
ATOM 572 N N . ARG A 1 75 ? 31.207 -2.965 -25.146 1.00 89.25 75 ARG A N 1
ATOM 573 C CA . ARG A 1 75 ? 30.376 -3.822 -24.284 1.00 89.25 75 ARG A CA 1
ATOM 574 C C . ARG A 1 75 ? 30.869 -3.867 -22.842 1.00 89.25 75 ARG A C 1
ATOM 576 O O . ARG A 1 75 ? 30.070 -3.689 -21.928 1.00 89.25 75 ARG A O 1
ATOM 583 N N . ASP A 1 76 ? 32.173 -4.039 -22.638 1.00 89.50 76 ASP A N 1
ATOM 584 C CA . ASP A 1 76 ? 32.764 -4.115 -21.297 1.00 89.50 76 ASP A CA 1
ATOM 585 C C . ASP A 1 76 ? 32.522 -2.842 -20.480 1.00 89.50 76 ASP A C 1
ATOM 587 O O . ASP A 1 76 ? 32.417 -2.894 -19.258 1.00 89.50 76 ASP A O 1
ATOM 591 N N . GLU A 1 77 ? 32.410 -1.684 -21.134 1.00 90.06 77 GLU A N 1
ATOM 592 C CA . GLU A 1 77 ? 32.074 -0.435 -20.459 1.00 90.06 77 GLU A CA 1
ATOM 593 C C . GLU A 1 77 ? 30.625 -0.434 -19.968 1.00 90.06 77 GLU A C 1
ATOM 595 O O . GLU A 1 77 ? 30.384 -0.120 -18.801 1.00 90.06 77 GLU A O 1
ATOM 600 N N . PHE A 1 78 ? 29.678 -0.865 -20.805 1.00 91.56 78 PHE A N 1
ATOM 601 C CA . PHE A 1 78 ? 28.275 -1.008 -20.409 1.00 91.56 78 PHE A CA 1
ATOM 602 C C . PHE A 1 78 ? 28.083 -2.055 -19.307 1.00 91.56 78 PHE A C 1
ATOM 604 O O . PHE A 1 78 ? 27.246 -1.859 -18.422 1.00 91.56 78 PHE A O 1
ATOM 611 N N . VAL A 1 79 ? 28.889 -3.123 -19.315 1.00 90.88 79 VAL A N 1
ATOM 612 C CA . VAL A 1 79 ? 28.911 -4.128 -18.243 1.00 90.88 79 VAL A CA 1
ATOM 613 C C . VAL A 1 79 ? 29.471 -3.547 -16.947 1.00 90.88 79 VAL A C 1
ATOM 615 O O . VAL A 1 79 ? 28.838 -3.661 -15.898 1.00 90.88 79 VAL A O 1
ATOM 618 N N . ARG A 1 80 ? 30.603 -2.831 -17.000 1.00 90.69 80 ARG A N 1
ATOM 619 C CA . ARG A 1 80 ? 31.168 -2.141 -15.823 1.00 90.69 80 ARG A CA 1
ATOM 620 C C . ARG A 1 80 ? 30.206 -1.116 -15.223 1.00 90.69 80 ARG A C 1
ATOM 622 O O . ARG A 1 80 ? 30.154 -0.975 -14.007 1.00 90.69 80 ARG A O 1
ATOM 629 N N . GLN A 1 81 ? 29.437 -0.420 -16.057 1.00 89.50 81 GLN A N 1
ATOM 630 C CA . GLN A 1 81 ? 28.416 0.540 -15.625 1.00 89.50 81 GLN A CA 1
ATOM 631 C C . GLN A 1 81 ? 27.082 -0.128 -15.230 1.00 89.50 81 GLN A C 1
ATOM 633 O O . GLN A 1 81 ? 26.129 0.554 -14.851 1.00 89.50 81 GLN A O 1
ATOM 638 N N . SER A 1 82 ? 27.007 -1.464 -15.279 1.00 89.88 82 SER A N 1
ATOM 639 C CA . SER A 1 82 ? 25.823 -2.259 -14.928 1.00 89.88 82 SER A CA 1
ATOM 640 C C . SER A 1 82 ? 24.577 -1.924 -15.765 1.00 89.88 82 SER A C 1
ATOM 642 O O . SER A 1 82 ? 23.451 -2.032 -15.284 1.00 89.88 82 SER A O 1
ATOM 644 N N . TYR A 1 83 ? 24.741 -1.478 -17.013 1.00 90.62 83 TYR A N 1
ATOM 645 C CA . TYR A 1 83 ? 23.624 -1.374 -17.965 1.00 90.62 83 TYR A CA 1
ATOM 646 C C . TYR A 1 83 ? 23.348 -2.696 -18.676 1.00 90.62 83 TYR A C 1
ATOM 648 O O . TYR A 1 83 ? 22.222 -2.931 -19.111 1.00 90.62 83 TYR A O 1
ATOM 656 N N . VAL A 1 84 ? 24.378 -3.537 -18.773 1.00 92.00 84 VAL A N 1
ATOM 657 C CA . VAL A 1 84 ? 24.312 -4.891 -19.316 1.00 92.00 84 VAL A CA 1
ATOM 658 C C . VAL A 1 84 ? 24.944 -5.836 -18.304 1.00 92.00 84 VAL A C 1
ATOM 660 O O . VAL A 1 84 ? 25.960 -5.508 -17.699 1.00 92.00 84 VAL A O 1
ATOM 663 N N . ALA A 1 85 ? 24.366 -7.010 -18.122 1.00 90.50 85 ALA A N 1
ATOM 664 C CA . ALA A 1 85 ? 25.008 -8.126 -17.451 1.00 90.50 85 ALA A CA 1
ATOM 665 C C . ALA A 1 85 ? 24.812 -9.378 -18.303 1.00 90.50 85 ALA A C 1
ATOM 667 O O . ALA A 1 85 ? 23.827 -9.498 -19.022 1.00 90.50 85 ALA A O 1
ATOM 668 N N . ASP A 1 86 ? 25.764 -10.294 -18.245 1.00 86.12 86 ASP A N 1
ATOM 669 C CA . ASP A 1 86 ? 25.697 -11.561 -18.962 1.00 86.12 86 ASP A CA 1
ATOM 670 C C . ASP A 1 86 ? 26.285 -12.630 -18.055 1.00 86.12 86 ASP A C 1
ATOM 672 O O . ASP A 1 86 ? 27.446 -12.536 -17.650 1.00 86.12 86 ASP A O 1
ATOM 676 N N . ASP A 1 87 ? 25.449 -13.590 -17.678 1.00 77.25 87 ASP A N 1
ATOM 677 C CA . ASP A 1 87 ? 25.821 -14.696 -16.798 1.00 77.25 87 ASP A CA 1
ATOM 678 C C . ASP A 1 87 ? 26.201 -15.969 -17.573 1.00 77.25 87 ASP A C 1
ATOM 680 O O . ASP A 1 87 ? 26.462 -17.010 -16.968 1.00 77.25 87 ASP A O 1
ATOM 684 N N . GLY A 1 88 ? 26.257 -15.896 -18.908 1.00 73.06 88 GLY A N 1
ATOM 685 C CA . GLY A 1 88 ? 26.515 -17.048 -19.761 1.00 73.06 88 GLY A CA 1
ATOM 686 C C . GLY A 1 88 ? 25.306 -17.968 -19.937 1.00 73.06 88 GLY A C 1
ATOM 687 O O . GLY A 1 88 ? 25.483 -19.074 -20.436 1.00 73.06 88 GLY A O 1
ATOM 688 N N . THR A 1 89 ? 24.101 -17.538 -19.558 1.00 77.81 89 THR A N 1
ATOM 689 C CA . THR A 1 89 ? 22.813 -18.178 -19.890 1.00 77.81 89 THR A CA 1
ATOM 690 C C . THR A 1 89 ? 21.771 -17.164 -20.360 1.00 77.81 89 THR A C 1
ATOM 692 O O . THR A 1 89 ? 20.943 -17.476 -21.221 1.00 77.81 89 THR A O 1
ATOM 695 N N . ARG A 1 90 ? 21.822 -15.938 -19.833 1.00 84.00 90 ARG A N 1
ATOM 696 C CA . ARG A 1 90 ? 20.951 -14.822 -20.196 1.00 84.00 90 ARG A CA 1
ATOM 697 C C . ARG A 1 90 ? 21.750 -13.532 -20.267 1.00 84.00 90 ARG A C 1
ATOM 699 O O . ARG A 1 90 ? 22.619 -13.272 -19.436 1.00 84.00 90 ARG A O 1
ATOM 706 N N . GLU A 1 91 ? 21.391 -12.692 -21.231 1.00 89.62 91 GLU A N 1
ATOM 707 C CA . GLU A 1 91 ? 21.870 -11.314 -21.274 1.00 89.62 91 GLU A CA 1
ATOM 708 C C . GLU A 1 91 ? 20.792 -10.385 -20.715 1.00 89.62 91 GLU A C 1
ATOM 710 O O . GLU A 1 91 ? 19.661 -10.346 -21.197 1.00 89.62 91 GLU A O 1
ATOM 715 N N . VAL A 1 92 ? 21.152 -9.635 -19.684 1.00 92.69 92 VAL A N 1
ATOM 716 C CA . VAL A 1 92 ? 20.266 -8.790 -18.893 1.00 92.69 92 VAL A CA 1
ATOM 717 C C . VAL A 1 92 ? 20.565 -7.331 -19.197 1.00 92.69 92 VAL A C 1
ATOM 719 O O . VAL A 1 92 ? 21.701 -6.880 -19.074 1.00 92.69 92 VAL A O 1
ATOM 722 N N . TRP A 1 93 ? 19.534 -6.577 -19.550 1.00 94.44 93 TRP A N 1
ATOM 723 C CA . TRP A 1 93 ? 19.622 -5.162 -19.882 1.00 94.44 93 TRP A CA 1
ATOM 724 C C . TRP A 1 93 ? 18.803 -4.335 -18.910 1.00 94.44 93 TRP A C 1
ATOM 726 O O . TRP A 1 93 ? 17.662 -4.674 -18.602 1.00 94.44 93 TRP A O 1
ATOM 736 N N . ARG A 1 94 ? 19.376 -3.223 -18.450 1.00 95.19 94 ARG A N 1
ATOM 737 C CA . ARG A 1 94 ? 18.738 -2.338 -17.478 1.00 95.19 94 ARG A CA 1
ATOM 738 C C . ARG A 1 94 ? 18.371 -0.992 -18.092 1.00 95.19 94 ARG A C 1
ATOM 740 O O . ARG A 1 94 ? 19.228 -0.277 -18.613 1.00 95.19 94 ARG A O 1
ATOM 747 N N . VAL A 1 95 ? 17.104 -0.620 -17.933 1.00 95.69 95 VAL A N 1
ATOM 748 C CA . VAL A 1 95 ? 16.585 0.730 -18.168 1.00 95.69 95 VAL A CA 1
ATOM 749 C C . VAL A 1 95 ? 16.109 1.301 -16.836 1.00 95.69 95 VAL A C 1
ATOM 751 O O . VAL A 1 95 ? 15.220 0.754 -16.187 1.00 95.69 95 VAL A O 1
ATOM 754 N N . THR A 1 96 ? 16.695 2.411 -16.411 1.00 94.38 96 THR A N 1
ATOM 755 C CA . THR A 1 96 ? 16.327 3.108 -15.179 1.00 94.38 96 THR A CA 1
ATOM 756 C C . THR A 1 96 ? 15.307 4.191 -15.497 1.00 94.38 96 THR A C 1
ATOM 758 O O . THR A 1 96 ? 15.510 4.985 -16.409 1.00 94.38 96 THR A O 1
ATOM 761 N N . ALA A 1 97 ? 14.226 4.261 -14.727 1.00 93.06 97 ALA A N 1
ATOM 762 C CA . ALA A 1 97 ? 13.242 5.336 -14.771 1.00 93.06 97 ALA A CA 1
ATOM 763 C C . ALA A 1 97 ? 13.189 6.032 -13.408 1.00 93.06 97 ALA A C 1
ATOM 765 O O . ALA A 1 97 ? 12.962 5.382 -12.382 1.00 93.06 97 ALA A O 1
ATOM 766 N N . ASN A 1 98 ? 13.410 7.343 -13.379 1.00 90.88 98 ASN A N 1
ATOM 767 C CA . ASN A 1 98 ? 13.177 8.148 -12.189 1.00 90.88 98 ASN A CA 1
ATOM 768 C C . ASN A 1 98 ? 11.686 8.469 -12.105 1.00 90.88 98 ASN A C 1
ATOM 770 O O . ASN A 1 98 ? 11.122 8.993 -13.063 1.00 90.88 98 ASN A O 1
ATOM 774 N N . VAL A 1 99 ? 11.061 8.113 -10.988 1.00 88.44 99 VAL A N 1
ATOM 775 C CA . VAL A 1 99 ? 9.613 8.222 -10.809 1.00 88.44 99 VAL A CA 1
ATOM 776 C C . VAL A 1 99 ? 9.348 9.138 -9.623 1.00 88.44 99 VAL A C 1
ATOM 778 O O . VAL A 1 99 ? 9.867 8.889 -8.532 1.00 88.44 99 VAL A O 1
ATOM 781 N N . SER A 1 100 ? 8.557 10.182 -9.843 1.00 82.94 100 SER A N 1
ATOM 782 C CA . SER A 1 100 ? 8.128 11.149 -8.831 1.00 82.94 100 SER A CA 1
ATOM 783 C C . SER A 1 100 ? 6.668 10.925 -8.438 1.00 82.94 100 SER A C 1
ATOM 785 O O . SER A 1 100 ? 6.001 10.023 -8.936 1.00 82.94 100 SER A O 1
ATOM 787 N N . GLY A 1 101 ? 6.174 11.702 -7.468 1.00 72.88 101 GLY A N 1
ATOM 788 C CA . GLY A 1 101 ? 4.760 11.649 -7.082 1.00 72.88 101 GLY A CA 1
ATOM 789 C C . GLY A 1 101 ? 4.351 10.409 -6.280 1.00 72.88 101 GLY A C 1
ATOM 790 O O . GLY A 1 101 ? 3.174 10.083 -6.235 1.00 72.88 101 GLY A O 1
ATOM 791 N N . PHE A 1 102 ? 5.289 9.736 -5.600 1.00 64.00 102 PHE A N 1
ATOM 792 C CA . PHE A 1 102 ? 5.049 8.465 -4.890 1.00 64.00 102 PHE A CA 1
ATOM 793 C C . PHE A 1 102 ? 3.817 8.453 -3.960 1.00 64.00 102 PHE A C 1
ATOM 795 O O . PHE A 1 102 ? 3.190 7.414 -3.803 1.00 64.00 102 PHE A O 1
ATOM 802 N N . ARG A 1 103 ? 3.460 9.588 -3.341 1.00 62.41 103 ARG A N 1
ATOM 803 C CA . ARG A 1 103 ? 2.299 9.687 -2.434 1.00 62.41 103 ARG A CA 1
ATOM 804 C C . ARG A 1 103 ? 0.940 9.601 -3.136 1.00 62.41 103 ARG A C 1
ATOM 806 O O . ARG A 1 103 ? -0.026 9.225 -2.489 1.00 62.41 103 ARG A O 1
ATOM 813 N N . GLU A 1 104 ? 0.874 9.974 -4.408 1.00 63.50 104 GLU A N 1
ATOM 814 C CA . GLU A 1 104 ? -0.358 10.014 -5.213 1.00 63.50 104 GLU A CA 1
ATOM 815 C C . GLU A 1 104 ? -0.378 8.908 -6.276 1.00 63.50 104 GLU A C 1
ATOM 817 O O . GLU A 1 104 ? -1.356 8.744 -6.999 1.00 63.50 104 GLU A O 1
ATOM 822 N N . LEU A 1 105 ? 0.712 8.144 -6.372 1.00 71.38 105 LEU A N 1
ATOM 823 C CA . LEU A 1 105 ? 0.905 7.128 -7.388 1.00 71.38 105 LEU A CA 1
ATOM 824 C C . LEU A 1 105 ? 0.135 5.860 -7.013 1.00 71.38 105 LEU A C 1
ATOM 826 O O . LEU A 1 105 ? 0.523 5.130 -6.100 1.00 71.38 105 LEU A O 1
ATOM 830 N N . ASP A 1 106 ? -0.924 5.568 -7.763 1.00 79.31 106 ASP A N 1
ATOM 831 C CA . ASP A 1 106 ? -1.494 4.226 -7.797 1.00 79.31 106 ASP A CA 1
ATOM 832 C C . ASP A 1 106 ? -0.495 3.309 -8.511 1.00 79.31 106 ASP A C 1
ATOM 834 O O . ASP A 1 106 ? -0.316 3.361 -9.730 1.00 79.31 106 ASP A O 1
ATOM 838 N N . TYR A 1 107 ? 0.219 2.502 -7.729 1.00 81.50 107 TYR A N 1
ATOM 839 C CA . TYR A 1 107 ? 1.254 1.626 -8.260 1.00 81.50 107 TYR A CA 1
ATOM 840 C C . TYR A 1 107 ? 0.703 0.551 -9.190 1.00 81.50 107 TYR A C 1
ATOM 842 O O . TYR A 1 107 ? 1.369 0.211 -10.170 1.00 81.50 107 TYR A O 1
ATOM 850 N N . GLU A 1 108 ? -0.497 0.031 -8.922 1.00 80.94 108 GLU A N 1
ATOM 851 C CA . GLU A 1 108 ? -1.106 -0.982 -9.783 1.00 80.94 108 GLU A CA 1
ATOM 852 C C . GLU A 1 108 ? -1.430 -0.380 -11.154 1.00 80.94 108 GLU A C 1
ATOM 854 O O . GLU A 1 108 ? -1.079 -0.963 -12.188 1.00 80.94 108 GLU A O 1
ATOM 859 N N . ASP A 1 109 ? -2.013 0.823 -11.178 1.00 86.25 109 ASP A N 1
ATOM 860 C CA . ASP A 1 109 ? -2.267 1.531 -12.432 1.00 86.25 109 ASP A CA 1
ATOM 861 C C . ASP A 1 109 ? -0.963 1.934 -13.133 1.00 86.25 109 ASP A C 1
ATOM 863 O O . ASP A 1 109 ? -0.800 1.707 -14.333 1.00 86.25 109 ASP A O 1
ATOM 867 N N . PHE A 1 110 ? 0.028 2.429 -12.393 1.00 87.31 110 PHE A N 1
ATOM 868 C CA . PHE A 1 110 ? 1.324 2.808 -12.949 1.00 87.31 110 PHE A CA 1
ATOM 869 C C . PHE A 1 110 ? 2.054 1.625 -13.604 1.00 87.31 110 PHE A C 1
ATOM 871 O O . PHE A 1 110 ? 2.553 1.742 -14.727 1.00 87.31 110 PHE A O 1
ATOM 878 N N . VAL A 1 111 ? 2.084 0.456 -12.955 1.00 86.50 111 VAL A N 1
ATOM 879 C CA . VAL A 1 111 ? 2.664 -0.771 -13.528 1.00 86.50 111 VAL A CA 1
ATOM 880 C C . VAL A 1 111 ? 1.890 -1.221 -14.763 1.00 86.50 111 VAL A C 1
ATOM 882 O O . VAL A 1 111 ? 2.493 -1.611 -15.767 1.00 86.50 111 VAL A O 1
ATOM 885 N N . ARG A 1 112 ? 0.558 -1.122 -14.745 1.00 88.75 112 ARG A N 1
ATOM 886 C CA . ARG A 1 112 ? -0.270 -1.402 -15.921 1.00 88.75 112 ARG A CA 1
ATOM 887 C C . ARG A 1 112 ? 0.058 -0.453 -17.079 1.00 88.75 112 ARG A C 1
ATOM 889 O O . ARG A 1 112 ? 0.188 -0.912 -18.217 1.00 88.75 112 ARG A O 1
ATOM 896 N N . GLN A 1 113 ? 0.236 0.841 -16.812 1.00 90.31 113 GLN A N 1
ATOM 897 C CA . GLN A 1 113 ? 0.665 1.819 -17.815 1.00 90.31 113 GLN A CA 1
ATOM 898 C C . GLN A 1 113 ? 2.060 1.485 -18.366 1.00 90.31 113 GLN A C 1
ATOM 900 O O . GLN A 1 113 ? 2.263 1.528 -19.581 1.00 90.31 113 GLN A O 1
ATOM 905 N N . LEU A 1 114 ? 3.003 1.085 -17.508 1.00 90.56 114 LEU A N 1
ATOM 906 C CA . LEU A 1 114 ? 4.341 0.640 -17.907 1.00 90.56 114 LEU A CA 1
ATOM 907 C C . LEU A 1 114 ? 4.294 -0.572 -18.833 1.00 90.56 114 LEU A C 1
ATOM 909 O O . LEU A 1 114 ? 4.856 -0.513 -19.926 1.00 90.56 114 LEU A O 1
ATOM 913 N N . HIS A 1 115 ? 3.579 -1.636 -18.460 1.00 90.69 115 HIS A N 1
ATOM 914 C CA . HIS A 1 115 ? 3.369 -2.784 -19.344 1.00 90.69 115 HIS A CA 1
ATOM 915 C C . HIS A 1 115 ? 2.753 -2.352 -20.682 1.00 90.69 115 HIS A C 1
ATOM 917 O O . HIS A 1 115 ? 3.228 -2.764 -21.740 1.00 90.69 115 HIS A O 1
ATOM 923 N N . GLY A 1 116 ? 1.758 -1.460 -20.653 1.00 91.12 116 GLY A N 1
ATOM 924 C CA . GLY A 1 116 ? 1.127 -0.901 -21.851 1.00 91.12 116 GLY A CA 1
ATOM 925 C C . GLY A 1 116 ? 2.069 -0.086 -22.747 1.00 91.12 116 GLY A C 1
ATOM 926 O O . GLY A 1 116 ? 1.799 0.056 -23.938 1.00 91.12 116 GLY A O 1
ATOM 927 N N . ARG A 1 117 ? 3.186 0.430 -22.219 1.00 91.81 117 ARG A N 1
ATOM 928 C CA . ARG A 1 117 ? 4.206 1.170 -22.985 1.00 91.81 117 ARG A CA 1
ATOM 929 C C . ARG A 1 117 ? 5.392 0.321 -23.417 1.00 91.81 117 ARG A C 1
ATOM 931 O O . ARG A 1 117 ? 5.951 0.588 -24.482 1.00 91.81 117 ARG A O 1
ATOM 938 N N . VAL A 1 118 ? 5.775 -0.664 -22.612 1.00 92.50 118 VAL A N 1
ATOM 939 C CA . VAL A 1 118 ? 6.954 -1.509 -22.834 1.00 92.50 118 VAL A CA 1
ATOM 940 C C . VAL A 1 118 ? 6.618 -2.701 -23.733 1.00 92.50 118 VAL A C 1
ATOM 942 O O . VAL A 1 118 ? 7.339 -2.942 -24.702 1.00 92.50 118 VAL A O 1
ATOM 945 N N . ASN A 1 119 ? 5.495 -3.392 -23.499 1.00 91.00 119 ASN A N 1
ATOM 946 C CA . ASN A 1 119 ? 5.122 -4.579 -24.279 1.00 91.00 119 ASN A CA 1
ATOM 947 C C . ASN A 1 119 ? 5.003 -4.285 -25.788 1.00 91.00 119 ASN A C 1
ATOM 949 O O . ASN A 1 119 ? 5.628 -5.004 -26.561 1.00 91.00 119 ASN A O 1
ATOM 953 N N . PRO A 1 120 ? 4.358 -3.190 -26.251 1.00 91.19 120 PRO A N 1
ATOM 954 C CA . PRO A 1 120 ? 4.280 -2.901 -27.688 1.00 91.19 120 PRO A CA 1
ATOM 955 C C . PRO A 1 120 ? 5.625 -2.551 -28.338 1.00 91.19 120 PRO A C 1
ATOM 957 O O . PRO A 1 120 ? 5.775 -2.636 -29.557 1.00 91.19 120 PRO A O 1
ATOM 960 N N . VAL A 1 121 ? 6.604 -2.071 -27.564 1.00 90.31 121 VAL A N 1
ATOM 961 C CA . VAL A 1 121 ? 7.969 -1.839 -28.065 1.00 90.31 121 VAL A CA 1
ATOM 962 C C . VAL A 1 121 ? 8.667 -3.175 -28.272 1.00 90.31 121 VAL A C 1
ATOM 964 O O . VAL A 1 121 ? 9.267 -3.396 -29.321 1.00 90.31 121 VAL A O 1
ATOM 967 N N . LEU A 1 122 ? 8.517 -4.083 -27.313 1.00 87.50 122 LEU A N 1
ATOM 968 C CA . LEU A 1 122 ? 9.051 -5.429 -27.418 1.00 87.50 122 LEU A CA 1
ATOM 969 C C . LEU A 1 122 ? 8.374 -6.191 -28.553 1.00 87.50 122 LEU A C 1
ATOM 971 O O . LEU A 1 122 ? 9.064 -6.713 -29.411 1.00 87.50 122 LEU A O 1
ATOM 975 N N . ASP A 1 123 ? 7.050 -6.217 -28.659 1.00 87.19 123 ASP A N 1
ATOM 976 C CA . ASP A 1 123 ? 6.342 -6.930 -29.737 1.00 87.19 123 ASP A CA 1
ATOM 977 C C . ASP A 1 123 ? 6.810 -6.521 -31.144 1.00 87.19 123 ASP A C 1
ATOM 979 O O . ASP A 1 123 ? 6.868 -7.355 -32.045 1.00 87.19 123 ASP A O 1
ATOM 983 N N . ARG A 1 124 ? 7.240 -5.266 -31.322 1.00 84.50 124 ARG A N 1
ATOM 984 C CA . ARG A 1 124 ? 7.808 -4.760 -32.582 1.00 84.50 124 ARG A CA 1
ATOM 985 C C . ARG A 1 124 ? 9.280 -5.112 -32.812 1.00 84.50 124 ARG A C 1
ATOM 987 O O . ARG A 1 124 ? 9.757 -4.927 -33.925 1.00 84.50 124 ARG A O 1
ATOM 994 N N . SER A 1 125 ? 10.005 -5.596 -31.804 1.00 80.50 125 SER A N 1
ATOM 995 C CA . SER A 1 125 ? 11.426 -5.951 -31.925 1.00 80.50 125 SER A CA 1
ATOM 996 C C . SER A 1 125 ? 11.667 -7.248 -32.701 1.00 80.50 125 SER A C 1
ATOM 998 O O . SER A 1 125 ? 12.796 -7.507 -33.107 1.00 80.50 125 SER A O 1
ATOM 1000 N N . GLY A 1 126 ? 10.627 -8.068 -32.896 1.00 76.12 126 GLY A N 1
ATOM 1001 C CA . GLY A 1 126 ? 10.726 -9.364 -33.573 1.00 76.12 126 GLY A CA 1
ATOM 1002 C C . GLY A 1 126 ? 11.320 -10.490 -32.718 1.00 76.12 126 GLY A C 1
ATOM 1003 O O . GLY A 1 126 ? 11.392 -11.618 -33.193 1.00 76.12 126 GLY A O 1
ATOM 1004 N N . VAL A 1 127 ? 11.703 -10.222 -31.462 1.00 80.69 127 VAL A N 1
ATOM 1005 C CA . VAL A 1 127 ? 12.187 -11.257 -30.528 1.00 80.69 127 VAL A CA 1
ATOM 1006 C C . VAL A 1 127 ? 11.001 -12.075 -29.998 1.00 80.69 127 VAL A C 1
ATOM 1008 O O . VAL A 1 127 ? 10.079 -11.463 -29.450 1.00 80.69 127 VAL A O 1
ATOM 1011 N N . PRO A 1 128 ? 10.993 -13.417 -30.100 1.00 79.44 128 PRO A N 1
ATOM 1012 C CA . PRO A 1 128 ? 9.902 -14.249 -29.591 1.00 79.44 128 PRO A CA 1
ATOM 1013 C C . PRO A 1 128 ? 9.654 -14.056 -28.089 1.00 79.44 128 PRO A C 1
ATOM 1015 O O . PRO A 1 128 ? 10.589 -13.943 -27.301 1.00 79.44 128 PRO A O 1
ATOM 1018 N N . THR A 1 129 ? 8.388 -14.085 -27.659 1.00 77.25 129 THR A N 1
ATOM 1019 C CA . THR A 1 129 ? 8.005 -13.894 -26.245 1.00 77.25 129 THR A CA 1
ATOM 1020 C C . THR A 1 129 ? 8.604 -14.943 -25.301 1.00 77.25 129 THR A C 1
ATOM 1022 O O . THR A 1 129 ? 8.783 -14.657 -24.127 1.00 77.25 129 THR A O 1
ATOM 1025 N N . GLY A 1 130 ? 8.935 -16.143 -25.791 1.00 78.56 130 GLY A N 1
ATOM 1026 C CA . GLY A 1 130 ? 9.578 -17.192 -24.986 1.00 78.56 130 GLY A CA 1
ATOM 1027 C C . GLY A 1 130 ? 11.079 -16.988 -24.752 1.00 78.56 130 GLY A C 1
ATOM 1028 O O . GLY A 1 130 ? 11.646 -17.618 -23.867 1.00 78.56 130 GLY A O 1
ATOM 1029 N N . GLU A 1 131 ? 11.714 -16.102 -25.519 1.00 81.62 131 GLU A N 1
ATOM 1030 C CA . GLU A 1 131 ? 13.157 -15.832 -25.463 1.00 81.62 131 GLU A CA 1
ATOM 1031 C C . GLU A 1 131 ? 13.465 -14.468 -24.840 1.00 81.62 131 GLU A C 1
ATOM 1033 O O . GLU A 1 131 ? 14.606 -14.003 -24.857 1.00 81.62 131 GLU A O 1
ATOM 1038 N N . ARG A 1 132 ? 12.441 -13.809 -24.290 1.00 83.69 132 ARG A N 1
ATOM 1039 C CA . ARG A 1 132 ? 12.577 -12.528 -23.612 1.00 83.69 132 ARG A CA 1
ATOM 1040 C C . ARG A 1 132 ? 11.709 -12.464 -22.370 1.00 83.69 132 ARG A C 1
ATOM 1042 O O . ARG A 1 132 ? 10.552 -12.876 -22.386 1.00 83.69 132 ARG A O 1
ATOM 1049 N N . GLU A 1 133 ? 12.242 -11.872 -21.317 1.00 87.31 133 GLU A N 1
ATOM 1050 C CA . GLU A 1 133 ? 11.511 -11.640 -20.076 1.00 87.31 133 GLU A CA 1
ATOM 1051 C C . GLU A 1 133 ? 11.658 -10.173 -19.671 1.00 87.31 133 GLU A C 1
ATOM 1053 O O . GLU A 1 133 ? 12.733 -9.593 -19.802 1.00 87.31 133 GLU A O 1
ATOM 1058 N N . VAL A 1 134 ? 10.574 -9.558 -19.194 1.00 89.88 134 VAL A N 1
ATOM 1059 C CA . VAL A 1 134 ? 10.610 -8.194 -18.654 1.00 89.88 134 VAL A CA 1
ATOM 1060 C C . VAL A 1 134 ? 10.247 -8.238 -17.190 1.00 89.88 134 VAL A C 1
ATOM 1062 O O . VAL A 1 134 ? 9.180 -8.736 -16.831 1.00 89.88 134 VAL A O 1
ATOM 1065 N N . LYS A 1 135 ? 11.106 -7.659 -16.357 1.00 90.75 135 LYS A N 1
ATOM 1066 C CA . LYS A 1 135 ? 10.873 -7.512 -14.924 1.00 90.75 135 LYS A CA 1
ATOM 1067 C C . LYS A 1 135 ? 10.910 -6.047 -14.536 1.00 90.75 135 LYS A C 1
ATOM 1069 O O . LYS A 1 135 ? 11.782 -5.289 -14.951 1.00 90.75 135 LYS A O 1
ATOM 1074 N N . PHE A 1 136 ? 9.965 -5.664 -13.694 1.00 90.06 136 PHE A N 1
ATOM 1075 C CA . PHE A 1 136 ? 9.875 -4.337 -13.108 1.00 90.06 136 PHE A CA 1
ATOM 1076 C C . PHE A 1 136 ? 10.350 -4.410 -11.658 1.00 90.06 136 PHE A C 1
ATOM 1078 O O . PHE A 1 136 ? 9.811 -5.171 -10.861 1.00 90.06 136 PHE A O 1
ATOM 1085 N N . THR A 1 137 ? 11.394 -3.658 -11.326 1.00 89.75 137 THR A N 1
ATOM 1086 C CA . THR A 1 137 ? 12.123 -3.768 -10.054 1.00 89.75 137 THR A CA 1
ATOM 1087 C C . THR A 1 137 ? 12.599 -2.390 -9.559 1.00 89.75 137 THR A C 1
ATOM 1089 O O . THR A 1 137 ? 12.204 -1.334 -10.072 1.00 89.75 137 THR A O 1
ATOM 1092 N N . GLY A 1 138 ? 13.380 -2.377 -8.485 1.00 87.06 138 GLY A N 1
ATOM 1093 C CA . GLY A 1 138 ? 13.845 -1.203 -7.763 1.00 87.06 138 GLY A CA 1
ATOM 1094 C C . GLY A 1 138 ? 13.022 -0.909 -6.509 1.00 87.06 138 GLY A C 1
ATOM 1095 O O . GLY A 1 138 ? 12.089 -1.625 -6.147 1.00 87.06 138 GLY A O 1
ATOM 1096 N N . THR A 1 139 ? 13.371 0.189 -5.839 1.00 85.38 139 THR A N 1
ATOM 1097 C CA . THR A 1 139 ? 12.820 0.539 -4.521 1.00 85.38 139 THR A CA 1
ATOM 1098 C C . THR A 1 139 ? 11.312 0.774 -4.535 1.00 85.38 139 THR A C 1
ATOM 1100 O O . THR A 1 139 ? 10.639 0.409 -3.585 1.00 85.38 139 THR A O 1
ATOM 1103 N N . ILE A 1 140 ? 10.766 1.354 -5.606 1.00 84.25 140 ILE A N 1
ATOM 1104 C CA . ILE A 1 140 ? 9.340 1.707 -5.683 1.00 84.25 140 ILE A CA 1
ATOM 1105 C C . ILE A 1 140 ? 8.449 0.454 -5.627 1.00 84.25 140 ILE A C 1
ATOM 1107 O O . ILE A 1 140 ? 7.665 0.362 -4.685 1.00 84.25 140 ILE A O 1
ATOM 1111 N N . PRO A 1 141 ? 8.609 -0.541 -6.528 1.00 83.06 141 PRO A N 1
ATOM 1112 C CA . PRO A 1 141 ? 7.921 -1.828 -6.412 1.00 83.06 141 PRO A CA 1
ATOM 1113 C C . PRO A 1 141 ? 8.036 -2.474 -5.033 1.00 83.06 141 PRO A C 1
ATOM 1115 O O . PRO A 1 141 ? 7.048 -2.960 -4.492 1.00 83.06 141 PRO A O 1
ATOM 1118 N N . LEU A 1 142 ? 9.239 -2.456 -4.451 1.00 86.75 142 LEU A N 1
ATOM 1119 C CA . LEU A 1 142 ? 9.498 -3.084 -3.159 1.00 86.75 142 LEU A CA 1
ATOM 1120 C C . LEU A 1 142 ? 8.750 -2.389 -2.016 1.00 86.75 142 LEU A C 1
ATOM 1122 O O . LEU A 1 142 ? 8.166 -3.064 -1.174 1.00 86.75 142 LEU A O 1
ATOM 1126 N N . VAL A 1 143 ? 8.756 -1.054 -1.985 1.00 86.81 143 VAL A N 1
ATOM 1127 C CA . VAL A 1 143 ? 8.033 -0.282 -0.966 1.00 86.81 143 VAL A CA 1
ATOM 1128 C C . VAL A 1 143 ? 6.531 -0.501 -1.105 1.00 86.81 143 VAL A C 1
ATOM 1130 O O . VAL A 1 143 ? 5.883 -0.745 -0.094 1.00 86.81 143 VAL A O 1
ATOM 1133 N N . PHE A 1 144 ? 5.981 -0.487 -2.322 1.00 84.50 144 PHE A N 1
ATOM 1134 C CA . PHE A 1 144 ? 4.555 -0.758 -2.535 1.00 84.50 144 PHE A CA 1
ATOM 1135 C C . PHE A 1 144 ? 4.162 -2.180 -2.130 1.00 84.50 144 PHE A C 1
ATOM 1137 O O . PHE A 1 144 ? 3.164 -2.363 -1.436 1.00 84.50 144 PHE A O 1
ATOM 1144 N N . ALA A 1 145 ? 4.965 -3.184 -2.496 1.00 85.56 145 ALA A N 1
ATOM 1145 C CA . ALA A 1 145 ? 4.744 -4.560 -2.058 1.00 85.56 145 ALA A CA 1
ATOM 1146 C C . ALA A 1 145 ? 4.768 -4.663 -0.524 1.00 85.56 145 ALA A C 1
ATOM 1148 O O . ALA A 1 145 ? 3.856 -5.229 0.070 1.00 85.56 145 ALA A O 1
ATOM 1149 N N . ALA A 1 146 ? 5.756 -4.044 0.129 1.00 89.75 146 ALA A N 1
ATOM 1150 C CA . ALA A 1 146 ? 5.847 -4.015 1.586 1.00 89.75 146 ALA A CA 1
ATOM 1151 C C . ALA A 1 146 ? 4.665 -3.277 2.240 1.00 89.75 146 ALA A C 1
ATOM 1153 O O . ALA A 1 146 ? 4.156 -3.728 3.262 1.00 89.75 146 ALA A O 1
ATOM 1154 N N . GLN A 1 147 ? 4.210 -2.162 1.661 1.00 88.50 147 GLN A N 1
ATOM 1155 C CA . GLN A 1 147 ? 3.043 -1.419 2.140 1.00 88.50 147 GLN A CA 1
ATOM 1156 C C . GLN A 1 147 ? 1.761 -2.241 2.032 1.00 88.50 147 GLN A C 1
ATOM 1158 O O . GLN A 1 147 ? 0.969 -2.226 2.969 1.00 88.50 147 GLN A O 1
ATOM 1163 N N . ARG A 1 148 ? 1.565 -2.966 0.925 1.00 87.81 148 ARG A N 1
ATOM 1164 C CA . ARG A 1 148 ? 0.396 -3.827 0.717 1.00 87.81 148 ARG A CA 1
ATOM 1165 C C . ARG A 1 148 ? 0.367 -4.983 1.709 1.00 87.81 148 ARG A C 1
ATOM 1167 O O . ARG A 1 148 ? -0.631 -5.157 2.395 1.00 87.81 148 ARG A O 1
ATOM 1174 N N . GLU A 1 149 ? 1.485 -5.688 1.860 1.00 91.81 149 GLU A N 1
ATOM 1175 C CA . GLU A 1 149 ? 1.625 -6.758 2.857 1.00 91.81 149 GLU A CA 1
ATOM 1176 C C . GLU A 1 149 ? 1.385 -6.242 4.283 1.00 91.81 149 GLU A C 1
ATOM 1178 O O . GLU A 1 149 ? 0.692 -6.877 5.077 1.00 91.81 149 GLU A O 1
ATOM 1183 N N . LEU A 1 150 ? 1.914 -5.057 4.613 1.00 94.06 150 LEU A N 1
ATOM 1184 C CA . LEU A 1 150 ? 1.684 -4.434 5.912 1.00 94.06 150 LEU A CA 1
ATOM 1185 C C . LEU A 1 150 ? 0.206 -4.078 6.107 1.00 94.06 150 LEU A C 1
ATOM 1187 O O . LEU A 1 150 ? -0.351 -4.378 7.159 1.00 94.06 150 LEU A O 1
ATOM 1191 N N . LEU A 1 151 ? -0.434 -3.467 5.108 1.00 92.31 151 LEU A N 1
ATOM 1192 C CA . LEU A 1 151 ? -1.845 -3.098 5.168 1.00 92.31 151 LEU A CA 1
ATOM 1193 C C . LEU A 1 151 ? -2.737 -4.334 5.347 1.00 92.31 151 LEU A C 1
ATOM 1195 O O . LEU A 1 151 ? -3.594 -4.336 6.230 1.00 92.31 151 LEU A O 1
ATOM 1199 N N . ASP A 1 152 ? -2.492 -5.397 4.582 1.00 92.56 152 ASP A N 1
ATOM 1200 C CA . ASP A 1 152 ? -3.226 -6.660 4.676 1.00 92.56 152 ASP A CA 1
ATOM 1201 C C . ASP A 1 152 ? -3.048 -7.304 6.059 1.00 92.56 152 ASP A C 1
ATOM 1203 O O . ASP A 1 152 ? -4.024 -7.712 6.699 1.00 92.56 152 ASP A O 1
ATOM 1207 N N . ALA A 1 153 ? -1.817 -7.323 6.581 1.00 95.62 153 ALA A N 1
ATOM 1208 C CA . ALA A 1 153 ? -1.535 -7.813 7.926 1.00 95.62 153 ALA A CA 1
ATOM 1209 C C . ALA A 1 153 ? -2.228 -6.974 9.012 1.00 95.62 153 ALA A C 1
ATOM 1211 O O . ALA A 1 153 ? -2.740 -7.527 9.991 1.00 95.62 153 ALA A O 1
ATOM 1212 N N . MET A 1 154 ? -2.276 -5.649 8.855 1.00 95.19 154 MET A N 1
ATOM 1213 C CA . MET A 1 154 ? -2.960 -4.749 9.784 1.00 95.19 154 MET A CA 1
ATOM 1214 C C . MET A 1 154 ? -4.477 -4.909 9.732 1.00 95.19 154 MET A C 1
ATOM 1216 O O . MET A 1 154 ? -5.111 -4.938 10.785 1.00 95.19 154 MET A O 1
ATOM 1220 N N . LEU A 1 155 ? -5.062 -5.063 8.543 1.00 93.94 155 LEU A N 1
ATOM 1221 C CA . LEU A 1 155 ? -6.487 -5.347 8.371 1.00 93.94 155 LEU A CA 1
ATOM 1222 C C . LEU A 1 155 ? -6.859 -6.676 9.025 1.00 93.94 155 LEU A C 1
ATOM 1224 O O . LEU A 1 155 ? -7.804 -6.729 9.815 1.00 93.94 155 LEU A O 1
ATOM 1228 N N . LEU A 1 156 ? -6.080 -7.731 8.769 1.00 96.00 156 LEU A N 1
ATOM 1229 C CA . LEU A 1 156 ? -6.272 -9.024 9.416 1.00 96.00 156 LEU A CA 1
ATOM 1230 C C . LEU A 1 156 ? -6.164 -8.897 10.939 1.00 96.00 156 LEU A C 1
ATOM 1232 O O . LEU A 1 156 ? -7.042 -9.364 11.662 1.00 96.00 156 LEU A O 1
ATOM 1236 N N . SER A 1 157 ? -5.126 -8.221 11.433 1.00 95.31 157 SER A N 1
ATOM 1237 C CA . SER A 1 157 ? -4.915 -8.012 12.870 1.00 95.31 157 SER A CA 1
ATOM 1238 C C . SER A 1 157 ? -6.057 -7.217 13.505 1.00 95.31 157 SER A C 1
ATOM 1240 O O . SER A 1 157 ? -6.505 -7.560 14.597 1.00 95.31 157 SER A O 1
ATOM 1242 N N . PHE A 1 158 ? -6.578 -6.203 12.814 1.00 94.69 158 PHE A N 1
ATOM 1243 C CA . PHE A 1 158 ? -7.711 -5.400 13.265 1.00 94.69 158 PHE A CA 1
ATOM 1244 C C . PHE A 1 158 ? -8.993 -6.236 13.358 1.00 94.69 158 PHE A C 1
ATOM 1246 O O . PHE A 1 158 ? -9.672 -6.220 14.386 1.00 94.69 158 PHE A O 1
ATOM 1253 N N . VAL A 1 159 ? -9.303 -7.029 12.328 1.00 95.00 159 VAL A N 1
ATOM 1254 C CA . VAL A 1 159 ? -10.459 -7.942 12.331 1.00 95.00 159 VAL A CA 1
ATOM 1255 C C . VAL A 1 159 ? -10.330 -8.984 13.442 1.00 95.00 159 VAL A C 1
ATOM 1257 O O . VAL A 1 159 ? -11.301 -9.246 14.160 1.00 95.00 159 VAL A O 1
ATOM 1260 N N . LEU A 1 160 ? -9.137 -9.553 13.629 1.00 96.62 160 LEU A N 1
ATOM 1261 C CA . LEU A 1 160 ? -8.854 -10.488 14.716 1.00 96.62 160 LEU A CA 1
ATOM 1262 C C . LEU A 1 160 ? -9.004 -9.824 16.090 1.00 96.62 160 LEU A C 1
ATOM 1264 O O . LEU A 1 160 ? -9.580 -10.436 16.991 1.00 96.62 160 LEU A O 1
ATOM 1268 N N . ALA A 1 161 ? -8.556 -8.578 16.256 1.00 94.19 161 ALA A N 1
ATOM 1269 C CA . ALA A 1 161 ? -8.717 -7.821 17.493 1.00 94.19 161 ALA A CA 1
ATOM 1270 C C . ALA A 1 161 ? -10.199 -7.575 17.804 1.00 94.19 161 ALA A C 1
ATOM 1272 O O . ALA A 1 161 ? -10.661 -7.954 18.881 1.00 94.19 161 ALA A O 1
ATOM 1273 N N . VAL A 1 162 ? -10.972 -7.035 16.853 1.00 94.25 162 VAL A N 1
ATOM 1274 C CA . VAL A 1 162 ? -12.423 -6.814 17.009 1.00 94.25 162 VAL A CA 1
ATOM 1275 C C . VAL A 1 162 ? -13.143 -8.118 17.352 1.00 94.25 162 VAL A C 1
ATOM 1277 O O . VAL A 1 162 ? -13.956 -8.146 18.276 1.00 94.25 162 VAL A O 1
ATOM 1280 N N . SER A 1 163 ? -12.812 -9.212 16.662 1.00 95.19 163 SER A N 1
ATOM 1281 C CA . SER A 1 163 ? -13.389 -10.537 16.922 1.00 95.19 163 SER A CA 1
ATOM 1282 C C . SER A 1 163 ? -13.034 -11.051 18.319 1.00 95.19 163 SER A C 1
ATOM 1284 O O . SER A 1 163 ? -13.892 -11.569 19.032 1.00 95.19 163 SER A O 1
ATOM 1286 N N . SER A 1 164 ? -11.787 -10.859 18.751 1.00 94.19 164 SER A N 1
ATOM 1287 C CA . SER A 1 164 ? -11.327 -11.251 20.086 1.00 94.19 164 SER A CA 1
ATOM 1288 C C . SER A 1 164 ? -12.051 -10.462 21.177 1.00 94.19 164 SER A C 1
ATOM 1290 O O . SER A 1 164 ? -12.527 -11.049 22.146 1.00 94.19 164 SER A O 1
ATOM 1292 N N . ILE A 1 165 ? -12.217 -9.149 21.001 1.00 92.12 165 ILE A N 1
ATOM 1293 C CA . ILE A 1 165 ? -12.969 -8.291 21.927 1.00 92.12 165 ILE A CA 1
ATOM 1294 C C . ILE A 1 165 ? -14.444 -8.715 21.964 1.00 92.12 165 ILE A C 1
ATOM 1296 O O . ILE A 1 165 ? -15.011 -8.838 23.050 1.00 92.12 165 ILE A O 1
ATOM 1300 N N . ALA A 1 166 ? -15.049 -9.018 20.810 1.00 92.44 166 ALA A N 1
ATOM 1301 C CA . ALA A 1 166 ? -16.429 -9.500 20.728 1.00 92.44 166 ALA A CA 1
ATOM 1302 C C . ALA A 1 166 ? -16.661 -10.784 21.541 1.00 92.44 166 ALA A C 1
ATOM 1304 O O . ALA A 1 166 ? -17.763 -10.998 22.040 1.00 92.44 166 ALA A O 1
ATOM 1305 N N . ILE A 1 167 ? -15.629 -11.618 21.700 1.00 93.62 167 ILE A N 1
ATOM 1306 C CA . ILE A 1 167 ? -15.666 -12.841 22.511 1.00 93.62 167 ILE A CA 1
ATOM 1307 C C . ILE A 1 167 ? -15.367 -12.534 23.986 1.00 93.62 167 ILE A C 1
ATOM 1309 O O . ILE A 1 167 ? -16.079 -12.999 24.878 1.00 93.62 167 ILE A O 1
ATOM 1313 N N . ILE A 1 168 ? -14.330 -11.741 24.262 1.00 91.50 168 ILE A N 1
ATOM 1314 C CA . ILE A 1 168 ? -13.846 -11.472 25.623 1.00 91.50 168 ILE A CA 1
ATOM 1315 C C . ILE A 1 168 ? -14.830 -10.599 26.409 1.00 91.50 168 ILE A C 1
ATOM 1317 O O . ILE A 1 168 ? -15.072 -10.868 27.586 1.00 91.50 168 ILE A O 1
ATOM 1321 N N . MET A 1 169 ? -15.447 -9.592 25.785 1.00 89.44 169 MET A N 1
ATOM 1322 C CA . MET A 1 169 ? -16.346 -8.662 26.478 1.00 89.44 169 MET A CA 1
ATOM 1323 C C . MET A 1 169 ? -17.559 -9.362 27.116 1.00 89.44 169 MET A C 1
ATOM 1325 O O . MET A 1 169 ? -17.779 -9.172 28.315 1.00 89.44 169 MET A O 1
ATOM 1329 N N . PRO A 1 170 ? -18.314 -10.233 26.415 1.00 89.88 170 PRO A N 1
ATOM 1330 C CA . PRO A 1 170 ? -19.339 -11.071 27.040 1.00 89.88 170 PRO A CA 1
ATOM 1331 C C . PRO A 1 170 ? -18.849 -11.906 28.228 1.00 89.88 170 PRO A C 1
ATOM 1333 O O . PRO A 1 170 ? -19.603 -12.078 29.189 1.00 89.88 170 PRO A O 1
ATOM 1336 N N . LEU A 1 171 ? -17.612 -12.421 28.180 1.00 89.69 171 LEU A N 1
ATOM 1337 C CA . LEU A 1 171 ? -17.027 -13.245 29.244 1.00 89.69 171 LEU A CA 1
ATOM 1338 C C . LEU A 1 171 ? -16.688 -12.402 30.479 1.00 89.69 171 LEU A C 1
ATOM 1340 O O . LEU A 1 171 ? -17.102 -12.746 31.588 1.00 89.69 171 LEU A O 1
ATOM 1344 N N . VAL A 1 172 ? -16.011 -11.266 30.290 1.00 86.62 172 VAL A N 1
ATOM 1345 C CA . VAL A 1 172 ? -15.680 -10.305 31.360 1.00 86.62 172 VAL A CA 1
ATOM 1346 C C . VAL A 1 172 ? -16.956 -9.779 32.013 1.00 86.62 172 VAL A C 1
ATOM 1348 O O . VAL A 1 172 ? -17.098 -9.751 33.238 1.00 86.62 172 VAL A O 1
ATOM 1351 N N . LEU A 1 173 ? -17.943 -9.434 31.189 1.00 83.19 173 LEU A N 1
ATOM 1352 C CA . LEU A 1 173 ? -19.237 -8.959 31.651 1.00 83.19 173 LEU A CA 1
ATOM 1353 C C . LEU A 1 173 ? -20.177 -10.091 32.059 1.00 83.19 173 LEU A C 1
ATOM 1355 O O . LEU A 1 173 ? -21.293 -9.794 32.465 1.00 83.19 173 LEU A O 1
ATOM 1359 N N . ARG A 1 174 ? -19.790 -11.370 31.982 1.00 87.38 174 ARG A N 1
ATOM 1360 C CA . ARG A 1 174 ? -20.653 -12.532 32.292 1.00 87.38 174 ARG A CA 1
ATOM 1361 C C . ARG A 1 174 ? -22.095 -12.370 31.773 1.00 87.38 174 ARG A C 1
ATOM 1363 O O . ARG A 1 174 ? -23.052 -12.675 32.482 1.00 87.38 174 ARG A O 1
ATOM 1370 N N . SER A 1 175 ? -22.258 -11.758 30.600 1.00 85.69 175 SER A N 1
ATOM 1371 C CA . SER A 1 175 ? -23.549 -11.344 30.047 1.00 85.69 175 SER A CA 1
ATOM 1372 C C . SER A 1 175 ? -23.395 -11.060 28.561 1.00 85.69 175 SER A C 1
ATOM 1374 O O . SER A 1 175 ? -22.773 -10.073 28.165 1.00 85.69 175 SER A O 1
ATOM 1376 N N . LEU A 1 176 ? -23.988 -11.926 27.737 1.00 88.75 176 LEU A N 1
ATOM 1377 C CA . LEU A 1 176 ? -23.936 -11.803 26.283 1.00 88.75 176 LEU A CA 1
ATOM 1378 C C . LEU A 1 176 ? -24.599 -10.509 25.774 1.00 88.75 176 LEU A C 1
ATOM 1380 O O . LEU A 1 176 ? -23.951 -9.807 24.999 1.00 88.75 176 LEU A O 1
ATOM 1384 N N . PRO A 1 177 ? -25.804 -10.111 26.238 1.00 88.12 177 PRO A N 1
ATOM 1385 C CA . PRO A 1 177 ? -26.409 -8.852 25.803 1.00 88.12 177 PRO A CA 1
ATOM 1386 C C . PRO A 1 177 ? -25.559 -7.634 26.175 1.00 88.12 177 PRO A C 1
ATOM 1388 O O . PRO A 1 177 ? -25.382 -6.738 25.356 1.00 88.12 177 PRO A O 1
ATOM 1391 N N . ALA A 1 178 ? -24.984 -7.612 27.384 1.00 84.44 178 ALA A N 1
ATOM 1392 C CA . ALA A 1 178 ? -24.120 -6.510 27.804 1.00 84.44 178 ALA A CA 1
ATOM 1393 C C . ALA A 1 178 ? -22.820 -6.463 26.985 1.00 84.44 178 ALA A C 1
ATOM 1395 O O . ALA A 1 178 ? -22.386 -5.382 26.601 1.00 84.44 178 ALA A O 1
ATOM 1396 N N . GLY A 1 179 ? -22.237 -7.626 26.670 1.00 89.38 179 GLY A N 1
ATOM 1397 C CA . GLY A 1 179 ? -21.071 -7.741 25.795 1.00 89.38 179 GLY A CA 1
ATOM 1398 C C . GLY A 1 179 ? -21.328 -7.196 24.393 1.00 89.38 179 GLY A C 1
ATOM 1399 O O . GLY A 1 179 ? -20.571 -6.352 23.923 1.00 89.38 179 GLY A O 1
ATOM 1400 N N . VAL A 1 180 ? -22.432 -7.590 23.756 1.00 88.88 180 VAL A N 1
ATOM 1401 C CA . VAL A 1 180 ? -22.795 -7.093 22.417 1.00 88.88 180 VAL A CA 1
ATOM 1402 C C . VAL A 1 180 ? -23.063 -5.587 22.435 1.00 88.88 180 VAL A C 1
ATOM 1404 O O . VAL A 1 180 ? -22.557 -4.870 21.579 1.00 88.88 180 VAL A O 1
ATOM 1407 N N . VAL A 1 181 ? -23.789 -5.076 23.435 1.00 89.81 181 VAL A N 1
ATOM 1408 C CA . VAL A 1 181 ? -24.023 -3.627 23.570 1.00 89.81 181 VAL A CA 1
ATOM 1409 C C . VAL A 1 181 ? -22.710 -2.870 23.799 1.00 89.81 181 VAL A C 1
ATOM 1411 O O . VAL A 1 181 ? -22.537 -1.784 23.254 1.00 89.81 181 VAL A O 1
ATOM 1414 N N . SER A 1 182 ? -21.752 -3.450 24.530 1.00 88.94 182 SER A N 1
ATOM 1415 C CA . SER A 1 182 ? -20.432 -2.840 24.746 1.00 88.94 182 SER A CA 1
ATOM 1416 C C . SER A 1 182 ? -19.557 -2.790 23.490 1.00 88.94 182 SER A C 1
ATOM 1418 O O . SER A 1 182 ? -18.656 -1.964 23.419 1.00 88.94 182 SER A O 1
ATOM 1420 N N . MET A 1 183 ? -19.837 -3.612 22.472 1.00 91.12 183 MET A N 1
ATOM 1421 C CA . MET A 1 183 ? -19.138 -3.521 21.185 1.00 91.12 183 MET A CA 1
ATOM 1422 C C . MET A 1 183 ? -19.512 -2.264 20.406 1.00 91.12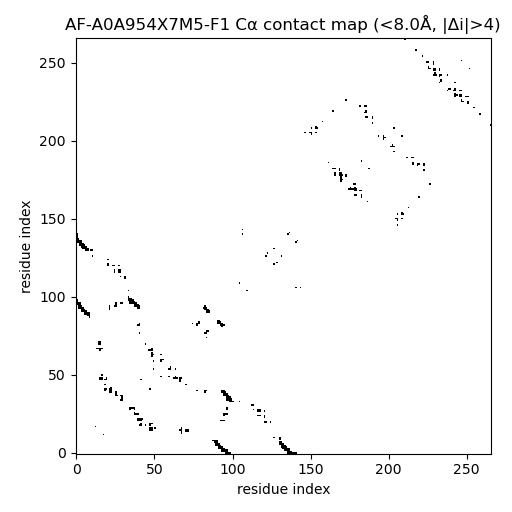 183 MET A C 1
ATOM 1424 O O . MET A 1 183 ? -18.707 -1.791 19.605 1.00 91.12 183 MET A O 1
ATOM 1428 N N . LEU A 1 184 ? -20.705 -1.710 20.645 1.00 91.25 184 LEU A N 1
ATOM 1429 C CA . LEU A 1 184 ? -21.189 -0.527 19.942 1.00 91.25 184 LEU A CA 1
ATOM 1430 C C . LEU A 1 184 ? -20.219 0.663 20.083 1.00 91.25 184 LEU A C 1
ATOM 1432 O O . LEU A 1 184 ? -19.738 1.118 19.049 1.00 91.25 184 LEU A O 1
ATOM 1436 N N . PRO A 1 185 ? -19.851 1.139 21.292 1.00 89.19 185 PRO A N 1
ATOM 1437 C CA . PRO A 1 185 ? -18.898 2.244 21.431 1.00 89.19 185 PRO A CA 1
ATOM 1438 C C . PRO A 1 185 ? -17.478 1.913 20.942 1.00 89.19 185 PRO A C 1
ATOM 1440 O O . PRO A 1 185 ? -16.747 2.834 20.597 1.00 89.19 185 PRO A O 1
ATOM 1443 N N . ASN A 1 186 ? -17.097 0.632 20.865 1.00 91.06 186 ASN A N 1
ATOM 1444 C CA . ASN A 1 186 ? -15.755 0.211 20.442 1.00 91.06 186 ASN A CA 1
ATOM 1445 C C . ASN A 1 186 ? -15.595 0.183 18.916 1.00 91.06 186 ASN A C 1
ATOM 1447 O O . ASN A 1 186 ? -14.579 0.616 18.382 1.00 91.06 186 ASN A O 1
ATOM 1451 N N . VAL A 1 187 ? -16.591 -0.346 18.202 1.00 90.50 187 VAL A N 1
ATOM 1452 C CA . VAL A 1 187 ? -16.504 -0.576 16.750 1.00 90.50 187 VAL A CA 1
ATOM 1453 C C . VAL A 1 187 ? -17.082 0.595 15.959 1.00 90.50 187 VAL A C 1
ATOM 1455 O O . VAL A 1 187 ? -16.624 0.877 14.851 1.00 90.50 187 VAL A O 1
ATOM 1458 N N . PHE A 1 188 ? -18.061 1.309 16.523 1.00 92.88 188 PHE A N 1
ATOM 1459 C CA . PHE A 1 188 ? -18.738 2.408 15.837 1.00 92.88 188 PHE A CA 1
ATOM 1460 C C . PHE A 1 188 ? -17.788 3.516 15.351 1.00 92.88 188 PHE A C 1
ATOM 1462 O O . PHE A 1 188 ? -17.906 3.879 14.182 1.00 92.88 188 PHE A O 1
ATOM 1469 N N . PRO A 1 189 ? -16.823 4.028 16.146 1.00 90.75 189 PRO A N 1
ATOM 1470 C CA . PRO A 1 189 ? -15.917 5.074 15.670 1.00 90.75 189 PRO A CA 1
ATOM 1471 C C . PRO A 1 189 ? -15.063 4.629 14.479 1.00 90.75 189 PRO A C 1
ATOM 1473 O O . PRO A 1 189 ? -14.922 5.378 13.516 1.00 90.75 189 PRO A O 1
ATOM 1476 N N . ALA A 1 190 ? -14.549 3.394 14.503 1.00 92.00 190 ALA A N 1
ATOM 1477 C CA . ALA A 1 190 ? -13.760 2.845 13.403 1.00 92.00 190 ALA A CA 1
ATOM 1478 C C . ALA A 1 190 ? -14.608 2.654 12.136 1.00 92.00 190 ALA A C 1
ATOM 1480 O O . ALA A 1 190 ? -14.192 3.050 11.050 1.00 92.00 190 ALA A O 1
ATOM 1481 N N . LEU A 1 191 ? -15.827 2.115 12.273 1.00 92.75 191 LEU A N 1
ATOM 1482 C CA . LEU A 1 191 ? -16.771 1.998 11.157 1.00 92.75 191 LEU A CA 1
ATOM 1483 C C . LEU A 1 191 ? -17.154 3.361 10.581 1.00 92.75 191 LEU A C 1
ATOM 1485 O O . LEU A 1 191 ? -17.239 3.501 9.366 1.00 92.75 191 LEU A O 1
ATOM 1489 N N . ALA A 1 192 ? -17.376 4.362 11.431 1.00 93.94 192 ALA A N 1
ATOM 1490 C CA . ALA A 1 192 ? -17.689 5.715 10.993 1.00 93.94 192 ALA A CA 1
ATOM 1491 C C . ALA A 1 192 ? -16.506 6.345 10.243 1.00 93.94 192 ALA A C 1
ATOM 1493 O O . ALA A 1 192 ? -16.708 6.927 9.181 1.00 93.94 192 ALA A O 1
ATOM 1494 N N . ALA A 1 193 ? -15.280 6.187 10.750 1.00 92.19 193 ALA A N 1
ATOM 1495 C CA . ALA A 1 193 ? -14.074 6.712 10.116 1.00 92.19 193 ALA A CA 1
ATOM 1496 C C . ALA A 1 193 ? -13.809 6.051 8.755 1.00 92.19 193 ALA A C 1
ATOM 1498 O O . ALA A 1 193 ? -13.717 6.746 7.744 1.00 92.19 193 ALA A O 1
ATOM 1499 N N . PHE A 1 194 ? -13.750 4.717 8.699 1.00 93.25 194 PHE A N 1
ATOM 1500 C CA . PHE A 1 194 ? -13.530 3.999 7.440 1.00 93.25 194 PHE A CA 1
ATOM 1501 C C . PHE A 1 194 ? -14.705 4.148 6.469 1.00 93.25 194 PHE A C 1
ATOM 1503 O O . PHE A 1 194 ? -14.496 4.266 5.264 1.00 93.25 194 PHE A O 1
ATOM 1510 N N . GLY A 1 195 ? -15.938 4.212 6.976 1.00 93.69 195 GLY A N 1
ATOM 1511 C CA . GLY A 1 195 ? -17.123 4.498 6.170 1.00 93.69 195 GLY A CA 1
ATOM 1512 C C . GLY A 1 195 ? -17.074 5.892 5.543 1.00 93.69 195 GLY A C 1
ATOM 1513 O O . GLY A 1 195 ? -17.390 6.041 4.365 1.00 93.69 195 GLY A O 1
ATOM 1514 N N . ALA A 1 196 ? -16.620 6.903 6.291 1.00 94.06 196 ALA A N 1
ATOM 1515 C CA . ALA A 1 196 ? -16.411 8.249 5.765 1.00 94.06 196 ALA A CA 1
ATOM 1516 C C . ALA A 1 196 ? -15.285 8.291 4.718 1.00 94.06 196 ALA A C 1
ATOM 1518 O O . ALA A 1 196 ? -15.461 8.918 3.675 1.00 94.06 196 ALA A O 1
ATOM 1519 N N . MET A 1 197 ? -14.168 7.588 4.946 1.00 92.62 197 MET A N 1
ATOM 1520 C CA . MET A 1 197 ? -13.092 7.463 3.950 1.00 92.62 197 MET A CA 1
ATOM 1521 C C . MET A 1 197 ? -13.606 6.834 2.652 1.00 92.62 197 MET A C 1
ATOM 1523 O O . MET A 1 197 ? -13.402 7.399 1.579 1.00 92.62 197 MET A O 1
ATOM 1527 N N . GLY A 1 198 ? -14.348 5.727 2.756 1.00 91.06 198 GLY A N 1
ATOM 1528 C CA . GLY A 1 198 ? -14.963 5.065 1.607 1.00 91.06 198 GLY A CA 1
ATOM 1529 C C . GLY A 1 198 ? -15.968 5.954 0.872 1.00 91.06 198 GLY A C 1
ATOM 1530 O O . GLY A 1 198 ? -16.007 5.941 -0.355 1.00 91.06 198 GLY A O 1
ATOM 1531 N N . TRP A 1 199 ? -16.735 6.780 1.595 1.00 93.25 199 TRP A N 1
ATOM 1532 C CA . TRP A 1 199 ? -17.654 7.750 0.987 1.00 93.25 199 TRP A CA 1
ATOM 1533 C C . TRP A 1 199 ? -16.904 8.826 0.193 1.00 93.25 199 TRP A C 1
ATOM 1535 O O . TRP A 1 199 ? -17.304 9.167 -0.918 1.00 93.25 199 TRP A O 1
ATOM 1545 N N . ILE A 1 200 ? -15.822 9.370 0.751 1.00 93.25 200 ILE A N 1
ATOM 1546 C CA . ILE A 1 200 ? -15.022 10.433 0.121 1.00 93.25 200 ILE A CA 1
ATOM 1547 C C . ILE A 1 200 ? -14.164 9.881 -1.036 1.00 93.25 200 ILE A C 1
ATOM 1549 O O . ILE A 1 200 ? -13.659 10.650 -1.850 1.00 93.25 200 ILE A O 1
ATOM 1553 N N . GLY A 1 201 ? -14.026 8.555 -1.143 1.00 86.25 201 GLY A N 1
ATOM 1554 C CA . GLY A 1 201 ? -13.138 7.904 -2.107 1.00 86.25 201 GLY A CA 1
ATOM 1555 C C . GLY A 1 201 ? -11.669 7.943 -1.682 1.00 86.25 201 GLY A C 1
ATOM 1556 O O . GLY A 1 201 ? -10.785 7.805 -2.522 1.00 86.25 201 GLY A O 1
ATOM 1557 N N . SER A 1 202 ? -11.398 8.147 -0.389 1.00 85.62 202 SER A N 1
ATOM 1558 C CA . SER A 1 202 ? -10.044 8.079 0.153 1.00 85.62 202 SER A CA 1
ATOM 1559 C C . SER A 1 202 ? -9.615 6.625 0.295 1.00 85.62 202 SER A C 1
ATOM 1561 O O . SER A 1 202 ? -10.323 5.814 0.896 1.00 85.62 202 SER A O 1
ATOM 1563 N N . LEU A 1 203 ? -8.423 6.316 -0.209 1.00 82.81 203 LEU A N 1
ATOM 1564 C CA . LEU A 1 203 ? -7.773 5.033 0.029 1.00 82.81 203 LEU A CA 1
ATOM 1565 C C . LEU A 1 203 ? -7.405 4.915 1.512 1.00 82.81 203 LEU A C 1
ATOM 1567 O O . LEU A 1 203 ? -6.994 5.892 2.142 1.00 82.81 203 LEU A O 1
ATOM 1571 N N . VAL A 1 204 ? -7.574 3.714 2.063 1.00 87.06 204 VAL A N 1
ATOM 1572 C CA . VAL A 1 204 ? -7.093 3.392 3.407 1.00 87.06 204 VAL A CA 1
ATOM 1573 C C . VAL A 1 204 ? -5.603 3.108 3.303 1.00 87.06 204 VAL A C 1
ATOM 1575 O O . VAL A 1 204 ? -5.192 2.189 2.597 1.00 87.06 204 VAL A O 1
ATOM 1578 N N . ASP A 1 205 ? -4.802 3.895 4.009 1.00 87.75 205 ASP A N 1
ATOM 1579 C CA . ASP A 1 205 ? -3.364 3.712 4.086 1.00 87.75 205 ASP A CA 1
ATOM 1580 C C . ASP A 1 205 ? -2.946 3.087 5.426 1.00 87.75 205 ASP A C 1
ATOM 1582 O O . ASP A 1 205 ? -3.744 2.854 6.342 1.00 87.75 205 ASP A O 1
ATOM 1586 N N . VAL A 1 206 ? -1.650 2.798 5.541 1.00 90.44 206 VAL A N 1
ATOM 1587 C CA . VAL A 1 206 ? -1.060 2.237 6.762 1.00 90.44 206 VAL A CA 1
ATOM 1588 C C . VAL A 1 206 ? -1.297 3.169 7.956 1.00 90.44 206 VAL A C 1
ATOM 1590 O O . VAL A 1 206 ? -1.598 2.692 9.048 1.00 90.44 206 VAL A O 1
ATOM 1593 N N . GLY A 1 207 ? -1.219 4.490 7.755 1.00 90.69 207 GLY A N 1
ATOM 1594 C CA . GLY A 1 207 ? -1.445 5.484 8.805 1.00 90.69 207 GLY A CA 1
ATOM 1595 C C . GLY A 1 207 ? -2.858 5.406 9.382 1.00 90.69 207 GLY A C 1
ATOM 1596 O O . GLY A 1 207 ? -3.018 5.232 10.590 1.00 90.69 207 GLY A O 1
ATOM 1597 N N . ALA A 1 208 ? -3.878 5.436 8.524 1.00 90.69 208 ALA A N 1
ATOM 1598 C CA . ALA A 1 208 ? -5.275 5.298 8.920 1.00 90.69 208 ALA A CA 1
ATOM 1599 C C . ALA A 1 208 ? -5.533 3.989 9.683 1.00 90.69 208 ALA A C 1
ATOM 1601 O O . ALA A 1 208 ? -6.213 3.996 10.714 1.00 90.69 208 ALA A O 1
ATOM 1602 N N . MET A 1 209 ? -4.948 2.873 9.231 1.00 93.38 209 MET A N 1
ATOM 1603 C CA . MET A 1 209 ? -5.045 1.589 9.936 1.00 93.38 209 MET A CA 1
ATOM 1604 C C . MET A 1 209 ? -4.356 1.602 11.303 1.00 93.38 209 MET A C 1
ATOM 1606 O O . MET A 1 209 ? -4.901 1.051 12.263 1.00 93.38 209 MET A O 1
ATOM 1610 N N . MET A 1 210 ? -3.190 2.243 11.426 1.00 92.19 210 MET A N 1
ATOM 1611 C CA . MET A 1 210 ? -2.487 2.395 12.708 1.00 92.19 210 MET A CA 1
ATOM 1612 C C . MET A 1 210 ? -3.328 3.199 13.693 1.00 92.19 210 MET A C 1
ATOM 1614 O O . MET A 1 210 ? -3.558 2.747 14.817 1.00 92.19 210 MET A O 1
ATOM 1618 N N . THR A 1 211 ? -3.847 4.346 13.257 1.00 91.06 211 THR A N 1
ATOM 1619 C CA . THR A 1 211 ? -4.723 5.197 14.065 1.00 91.06 211 THR A CA 1
ATOM 1620 C C . THR A 1 211 ? -5.974 4.445 14.510 1.00 91.06 211 THR A C 1
ATOM 1622 O O . THR A 1 211 ? -6.315 4.477 15.692 1.00 91.06 211 THR A O 1
ATOM 1625 N N . ALA A 1 212 ? -6.633 3.713 13.608 1.00 92.00 212 ALA A N 1
ATOM 1626 C CA . ALA A 1 212 ? -7.819 2.931 13.944 1.00 92.00 212 ALA A CA 1
ATOM 1627 C C . ALA A 1 212 ? -7.519 1.795 14.934 1.00 92.00 212 ALA A C 1
ATOM 1629 O O . ALA A 1 212 ? -8.293 1.575 15.865 1.00 92.00 212 ALA A O 1
ATOM 1630 N N . SER A 1 213 ? -6.393 1.092 14.772 1.00 91.50 213 SER A N 1
ATOM 1631 C CA . SER A 1 213 ? -5.988 0.018 15.685 1.00 91.50 213 SER A CA 1
ATOM 1632 C C . SER A 1 213 ? -5.674 0.543 17.089 1.00 91.50 213 SER A C 1
ATOM 1634 O O . SER A 1 213 ? -6.077 -0.077 18.074 1.00 91.50 213 SER A O 1
ATOM 1636 N N . ILE A 1 214 ? -4.978 1.680 17.197 1.00 91.06 214 ILE A N 1
ATOM 1637 C CA . ILE A 1 214 ? -4.697 2.333 18.485 1.00 91.06 214 ILE A CA 1
ATOM 1638 C C . ILE A 1 214 ? -6.003 2.827 19.114 1.00 91.06 214 ILE A C 1
ATOM 1640 O O . ILE A 1 214 ? -6.268 2.551 20.284 1.00 91.06 214 ILE A O 1
ATOM 1644 N N . GLY A 1 215 ? -6.848 3.497 18.326 1.00 91.62 215 GLY A N 1
ATOM 1645 C CA . GLY A 1 215 ? -8.143 4.003 18.773 1.00 91.62 215 GLY A CA 1
ATOM 1646 C C . GLY A 1 215 ? -9.065 2.901 19.295 1.00 91.62 215 GLY A C 1
ATOM 1647 O O . GLY A 1 215 ? -9.686 3.074 20.341 1.00 91.62 215 GLY A O 1
ATOM 1648 N N . LEU A 1 216 ? -9.103 1.741 18.629 1.00 92.44 216 LEU A N 1
ATOM 1649 C CA . LEU A 1 216 ? -9.848 0.573 19.102 1.00 92.44 216 LEU A CA 1
ATOM 1650 C C . LEU A 1 216 ? -9.347 0.102 20.475 1.00 92.44 216 LEU A C 1
ATOM 1652 O O . LEU A 1 216 ? -10.161 -0.183 21.349 1.00 92.44 216 LEU A O 1
ATOM 1656 N N . GLY A 1 217 ? -8.028 0.041 20.680 1.00 91.00 217 GLY A N 1
ATOM 1657 C CA . GLY A 1 217 ? -7.441 -0.342 21.966 1.00 91.00 217 GLY A CA 1
ATOM 1658 C C . GLY A 1 217 ? -7.842 0.604 23.099 1.00 91.00 217 GLY A C 1
ATOM 1659 O O . GLY A 1 217 ? -8.273 0.142 24.154 1.00 91.00 217 GLY A O 1
ATOM 1660 N N . ILE A 1 21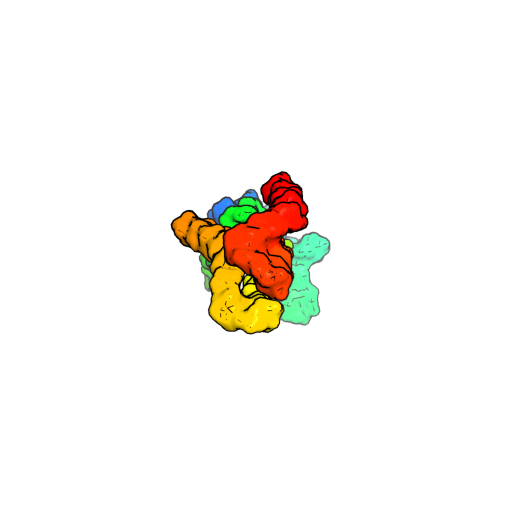8 ? -7.776 1.916 22.850 1.00 91.69 218 ILE A N 1
ATOM 1661 C CA . ILE A 1 218 ? -8.184 2.949 23.814 1.00 91.69 218 ILE A CA 1
ATOM 1662 C C . ILE A 1 218 ? -9.678 2.825 24.139 1.00 91.69 218 ILE A C 1
ATOM 1664 O O . ILE A 1 218 ? -10.049 2.775 25.307 1.00 91.69 218 ILE A O 1
ATOM 1668 N N . ALA A 1 219 ? -10.538 2.702 23.123 1.00 91.25 219 ALA A N 1
ATOM 1669 C CA . ALA A 1 219 ? -11.986 2.600 23.320 1.00 91.25 219 ALA A CA 1
ATOM 1670 C C . ALA A 1 219 ? -12.383 1.375 24.165 1.00 91.25 219 ALA A C 1
ATOM 1672 O O . ALA A 1 219 ? -13.275 1.448 25.019 1.00 91.25 219 ALA A O 1
ATOM 1673 N N . VAL A 1 220 ? -11.704 0.246 23.948 1.00 90.94 220 VAL A N 1
ATOM 1674 C CA . VAL A 1 220 ? -11.952 -1.000 24.683 1.00 90.94 220 VAL A CA 1
ATOM 1675 C C . VAL A 1 220 ? -11.486 -0.891 26.130 1.00 90.94 220 VAL A C 1
ATOM 1677 O O . VAL A 1 220 ? -12.215 -1.334 27.020 1.00 90.94 220 VAL A O 1
ATOM 1680 N N . ASP A 1 221 ? -10.319 -0.292 26.371 1.00 90.50 221 ASP A N 1
ATOM 1681 C CA . ASP A 1 221 ? -9.790 -0.052 27.717 1.00 90.50 221 ASP A CA 1
ATOM 1682 C C . ASP A 1 221 ? -10.726 0.854 28.527 1.00 90.50 221 ASP A C 1
ATOM 1684 O O . ASP A 1 221 ? -11.178 0.488 29.615 1.00 90.50 221 ASP A O 1
ATOM 1688 N N . ASP A 1 222 ? -11.139 1.970 27.930 1.00 90.62 222 ASP A N 1
ATOM 1689 C CA . ASP A 1 222 ? -12.105 2.916 28.482 1.00 90.62 222 ASP A CA 1
ATOM 1690 C C . ASP A 1 222 ? -13.431 2.231 28.852 1.00 90.62 222 ASP A C 1
ATOM 1692 O O . ASP A 1 222 ? -13.963 2.392 29.960 1.00 90.62 222 ASP A O 1
ATOM 1696 N N . THR A 1 223 ? -13.955 1.406 27.942 1.00 90.38 223 THR A N 1
ATOM 1697 C CA . THR A 1 223 ? -15.186 0.641 28.163 1.00 90.38 223 THR A CA 1
ATOM 1698 C C . 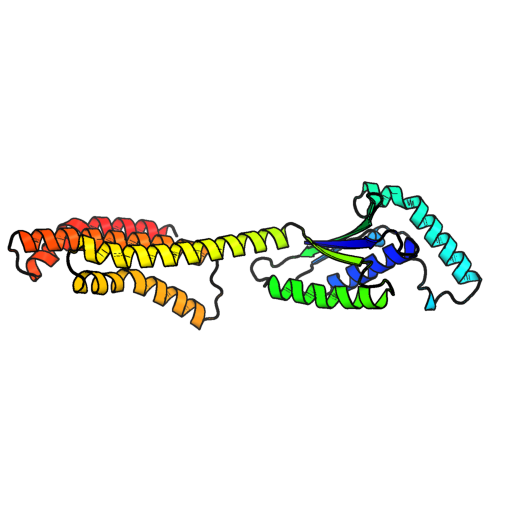THR A 1 223 ? -15.018 -0.371 29.298 1.00 90.38 223 THR A C 1
ATOM 1700 O O . THR A 1 223 ? -15.907 -0.507 30.144 1.00 90.38 223 THR A O 1
ATOM 1703 N N . LEU A 1 224 ? -13.886 -1.074 29.361 1.00 88.62 224 LEU A N 1
ATOM 1704 C CA . LEU A 1 224 ? -13.612 -2.066 30.398 1.00 88.62 224 LEU A CA 1
ATOM 1705 C C . LEU A 1 224 ? -13.444 -1.409 31.772 1.00 88.62 224 LEU A C 1
ATOM 1707 O O . LEU A 1 224 ? -14.038 -1.884 32.747 1.00 88.62 224 LEU A O 1
ATOM 1711 N N . HIS A 1 225 ? -12.714 -0.297 31.856 1.00 89.81 225 HIS A N 1
ATOM 1712 C CA . HIS A 1 225 ? -12.565 0.492 33.077 1.00 89.81 225 HIS A CA 1
ATOM 1713 C C . HIS A 1 225 ? -13.919 0.985 33.592 1.00 89.81 225 HIS A C 1
ATOM 1715 O O . HIS A 1 225 ? -14.253 0.769 34.763 1.00 89.81 225 HIS A O 1
ATOM 1721 N N . PHE A 1 226 ? -14.733 1.581 32.717 1.00 91.81 226 PHE A N 1
ATOM 1722 C CA . PHE A 1 226 ? -16.060 2.067 33.080 1.00 91.81 226 PHE A CA 1
ATOM 1723 C C . PHE A 1 226 ? -16.976 0.933 33.560 1.00 91.81 226 PHE A C 1
ATOM 1725 O O . PHE A 1 226 ? -17.577 1.018 34.637 1.00 91.81 226 PHE A O 1
ATOM 1732 N N . LEU A 1 227 ? -17.066 -0.159 32.795 1.00 89.50 227 LEU A N 1
ATOM 1733 C CA . LEU A 1 227 ? -17.960 -1.272 33.115 1.00 89.50 227 LEU A CA 1
ATOM 1734 C C . LEU A 1 227 ? -17.530 -2.035 34.368 1.00 89.50 227 LEU A C 1
ATOM 1736 O O . LEU A 1 227 ? -18.392 -2.517 35.105 1.00 89.50 227 LEU A O 1
ATOM 1740 N N . THR A 1 228 ? -16.229 -2.116 34.649 1.00 88.50 228 THR A N 1
ATOM 1741 C CA . THR A 1 228 ? -15.715 -2.741 35.874 1.00 88.50 228 THR A CA 1
ATOM 1742 C C . THR A 1 228 ? -16.176 -1.973 37.112 1.00 88.50 228 THR A C 1
ATOM 1744 O O . THR A 1 228 ? -16.738 -2.574 38.032 1.00 88.50 228 THR A O 1
ATOM 174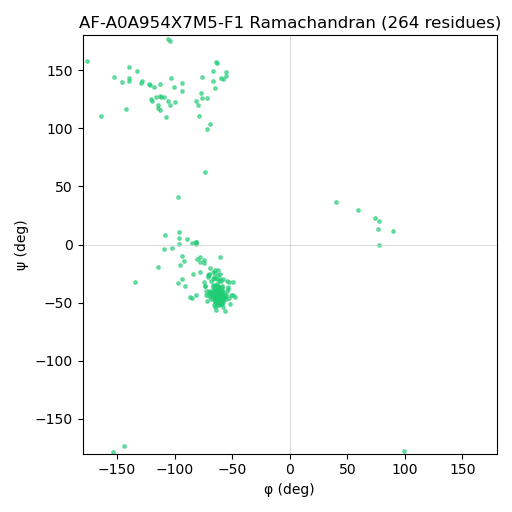7 N N . TRP A 1 229 ? -16.028 -0.644 37.123 1.00 91.56 229 TRP A N 1
ATOM 1748 C CA . TRP A 1 229 ? -16.516 0.186 38.230 1.00 91.56 229 TRP A CA 1
ATOM 1749 C C . TRP A 1 229 ? -18.039 0.175 38.345 1.00 91.56 229 TRP A C 1
ATOM 1751 O O . TRP A 1 229 ? -18.571 0.050 39.449 1.00 91.56 229 TRP A O 1
ATOM 1761 N N . TYR A 1 230 ? -18.743 0.241 37.213 1.00 91.31 230 TYR A N 1
ATOM 1762 C CA . TYR A 1 230 ? -20.199 0.151 37.182 1.00 91.31 230 TYR A CA 1
ATOM 1763 C C . TYR A 1 230 ? -20.692 -1.167 37.797 1.00 91.31 230 TYR A C 1
ATOM 1765 O O . TYR A 1 230 ? -21.542 -1.160 38.688 1.00 91.31 230 TYR A O 1
ATOM 1773 N N . ARG A 1 231 ? -20.128 -2.308 37.381 1.00 86.94 231 ARG A N 1
ATOM 1774 C CA . ARG A 1 231 ? -20.510 -3.627 37.908 1.00 86.94 231 ARG A CA 1
ATOM 1775 C C . ARG A 1 231 ? -20.188 -3.792 39.378 1.00 86.94 231 ARG A C 1
ATOM 1777 O O . ARG A 1 231 ? -20.979 -4.404 40.090 1.00 86.94 231 ARG A O 1
ATOM 1784 N N . ARG A 1 232 ? -19.058 -3.251 39.830 1.00 90.19 232 ARG A N 1
ATOM 1785 C CA . ARG A 1 232 ? -18.699 -3.256 41.246 1.00 90.19 232 ARG A CA 1
ATOM 1786 C C . ARG A 1 232 ? -19.752 -2.526 42.079 1.00 90.19 232 ARG A C 1
ATOM 1788 O O . ARG A 1 232 ? -20.266 -3.110 43.024 1.00 90.19 232 ARG A O 1
ATOM 1795 N N . ALA A 1 233 ? -20.144 -1.319 41.673 1.00 92.62 233 ALA A N 1
ATOM 1796 C CA . ALA A 1 233 ? -21.168 -0.550 42.378 1.00 92.62 233 ALA A CA 1
ATOM 1797 C C . ALA A 1 233 ? -22.544 -1.247 42.367 1.00 92.62 233 ALA A C 1
ATOM 1799 O O . ALA A 1 233 ? -23.221 -1.282 43.392 1.00 92.62 233 ALA A O 1
ATOM 1800 N N . ILE A 1 234 ? -22.944 -1.857 41.242 1.00 92.12 234 ILE A N 1
ATOM 1801 C CA . ILE A 1 234 ? -24.166 -2.683 41.178 1.00 92.12 234 ILE A CA 1
ATOM 1802 C C . ILE A 1 234 ? -24.073 -3.886 42.131 1.00 92.12 234 ILE A C 1
ATOM 1804 O O . ILE A 1 234 ? -25.040 -4.189 42.827 1.00 92.12 234 ILE A O 1
ATOM 1808 N N . GLY A 1 235 ? -22.920 -4.560 42.193 1.00 89.56 235 GLY A N 1
ATOM 1809 C CA . GLY A 1 235 ? -22.679 -5.685 43.104 1.00 89.56 235 GLY A CA 1
ATOM 1810 C C . GLY A 1 235 ? -22.684 -5.293 44.586 1.00 89.56 235 GLY A C 1
ATOM 1811 O O . GLY A 1 235 ? -23.063 -6.101 45.427 1.00 89.56 235 GLY A O 1
ATOM 1812 N N . GLU A 1 236 ? -22.330 -4.046 44.895 1.00 93.62 236 GLU A N 1
ATOM 1813 C CA . GLU A 1 236 ? -22.413 -3.442 46.233 1.00 93.62 236 GLU A CA 1
ATOM 1814 C C . GLU A 1 236 ? -23.838 -2.942 46.575 1.00 93.62 236 GLU A C 1
ATOM 1816 O O . GLU A 1 236 ? -24.067 -2.407 47.658 1.00 93.62 236 GLU A O 1
ATOM 1821 N N . GLY A 1 237 ? -24.818 -3.141 45.681 1.00 93.06 237 GLY A N 1
ATOM 1822 C CA . GLY A 1 237 ? -26.229 -2.814 45.907 1.00 93.06 237 GLY A CA 1
ATOM 1823 C C . GLY A 1 237 ? -26.638 -1.393 45.509 1.00 93.06 237 GLY A C 1
ATOM 1824 O O . GLY A 1 237 ? -27.740 -0.960 45.849 1.00 93.06 237 GLY A O 1
ATOM 1825 N N . ALA A 1 238 ? -25.787 -0.653 44.790 1.00 92.62 238 ALA A N 1
ATOM 1826 C CA . ALA A 1 238 ? -26.124 0.687 44.317 1.00 92.62 238 ALA A CA 1
ATOM 1827 C C . ALA A 1 238 ? -27.252 0.660 43.271 1.00 92.62 238 ALA A C 1
ATOM 1829 O O . ALA A 1 238 ? -27.371 -0.265 42.463 1.00 92.62 238 ALA A O 1
ATOM 1830 N N . SER A 1 239 ? -28.055 1.729 43.226 1.00 95.44 239 SER A N 1
ATOM 1831 C CA . SER A 1 239 ? -29.001 1.934 42.126 1.00 95.44 239 SER A CA 1
ATOM 1832 C C . SER A 1 239 ? -28.251 2.126 40.799 1.00 95.44 239 SER A C 1
ATOM 1834 O O . SER A 1 239 ? -27.102 2.570 40.785 1.00 95.44 239 SER A O 1
ATOM 1836 N N . GLN A 1 240 ? -28.896 1.870 39.653 1.00 90.50 240 GLN A N 1
ATOM 1837 C CA . GLN A 1 240 ? -28.263 2.072 38.338 1.00 90.50 240 GLN A CA 1
ATOM 1838 C C . GLN A 1 240 ? -27.706 3.492 38.154 1.00 90.50 240 GLN A C 1
ATOM 1840 O O . GLN A 1 240 ? -26.617 3.663 37.609 1.00 90.50 240 GLN A O 1
ATOM 1845 N N . LYS A 1 241 ? -28.431 4.512 38.632 1.00 94.69 241 LYS A N 1
ATOM 1846 C CA . LYS A 1 241 ? -27.992 5.912 38.546 1.00 94.69 241 LYS A CA 1
ATOM 1847 C C . LYS A 1 241 ? -26.764 6.173 39.414 1.00 94.69 241 LYS A C 1
ATOM 1849 O O . LYS A 1 241 ? -25.860 6.887 38.983 1.00 94.69 241 LYS A O 1
ATOM 1854 N N . ASP A 1 242 ? -26.725 5.600 40.612 1.00 94.06 242 ASP A N 1
ATOM 1855 C CA . ASP A 1 242 ? -25.603 5.786 41.532 1.00 94.06 242 ASP A CA 1
ATOM 1856 C C . ASP A 1 242 ? -24.367 5.013 41.067 1.00 94.06 242 ASP A C 1
ATOM 1858 O O . ASP A 1 242 ? -23.261 5.542 41.138 1.00 94.06 242 ASP A O 1
ATOM 1862 N N . ALA A 1 243 ? -24.551 3.830 40.475 1.00 93.06 243 ALA A N 1
ATOM 1863 C CA . ALA A 1 243 ? -23.475 3.054 39.866 1.00 93.06 243 ALA A CA 1
ATOM 1864 C C . ALA A 1 243 ? -22.814 3.783 38.684 1.00 93.06 243 ALA A C 1
ATOM 1866 O O . ALA A 1 243 ? -21.589 3.797 38.582 1.00 93.06 243 ALA A O 1
ATOM 1867 N N . ILE A 1 244 ? -23.597 4.447 37.822 1.00 93.94 244 ILE A N 1
ATOM 1868 C CA . ILE A 1 244 ? -23.056 5.274 36.726 1.00 93.94 244 ILE A CA 1
ATOM 1869 C C . ILE A 1 244 ? -22.231 6.438 37.287 1.00 93.94 244 ILE A C 1
ATOM 1871 O O . ILE A 1 244 ? -21.104 6.669 36.849 1.00 93.94 244 ILE A O 1
ATOM 1875 N N . LYS A 1 245 ? -22.762 7.162 38.283 1.00 94.06 245 LYS A N 1
ATOM 1876 C CA . LYS A 1 245 ? -22.038 8.271 38.929 1.00 94.06 245 LYS A CA 1
ATOM 1877 C C . LYS A 1 245 ? -20.747 7.796 39.593 1.00 94.06 245 LYS A C 1
ATOM 1879 O O . LYS A 1 245 ? -19.735 8.490 39.508 1.00 94.06 245 LYS A O 1
ATOM 1884 N N . ALA A 1 246 ? -20.784 6.635 40.246 1.00 92.62 246 ALA A N 1
ATOM 1885 C CA . ALA A 1 246 ? -19.614 6.023 40.855 1.00 92.62 246 ALA A CA 1
ATOM 1886 C C . ALA A 1 246 ? -18.564 5.666 39.795 1.00 92.62 246 ALA A C 1
ATOM 1888 O O . ALA A 1 246 ? -17.402 6.017 39.975 1.00 92.62 246 ALA A O 1
ATOM 1889 N N . ALA A 1 247 ? -18.955 5.056 38.673 1.00 93.62 247 ALA A N 1
ATOM 1890 C CA . ALA A 1 247 ? -18.035 4.748 37.580 1.00 93.62 247 ALA A CA 1
ATOM 1891 C C . ALA A 1 247 ? -17.342 6.012 37.050 1.00 93.62 247 ALA A C 1
ATOM 1893 O O . ALA A 1 247 ? -16.118 6.104 37.119 1.00 93.62 247 ALA A O 1
ATOM 1894 N N . TYR A 1 248 ? -18.107 7.039 36.662 1.00 93.88 248 TYR A N 1
ATOM 1895 C CA . TYR A 1 248 ? -17.536 8.308 36.192 1.00 93.88 248 TYR A CA 1
ATOM 1896 C C . TYR A 1 248 ? -16.589 8.948 37.213 1.00 93.88 248 TYR A C 1
ATOM 1898 O O . TYR A 1 248 ? -15.497 9.377 36.850 1.00 93.88 248 TYR A O 1
ATOM 1906 N N . ARG A 1 249 ? -16.960 8.984 38.498 1.00 93.25 249 ARG A N 1
ATOM 1907 C CA . ARG A 1 249 ? -16.096 9.552 39.546 1.00 93.25 249 ARG A CA 1
ATOM 1908 C C . ARG A 1 249 ? -14.750 8.843 39.673 1.00 93.25 249 ARG A C 1
ATOM 1910 O O . ARG A 1 249 ? -13.783 9.492 40.053 1.00 93.25 249 ARG A O 1
ATOM 1917 N N . ASN A 1 250 ? -14.696 7.544 39.385 1.00 91.44 250 ASN A N 1
ATOM 1918 C CA . ASN A 1 250 ? -13.481 6.753 39.548 1.00 91.44 250 ASN A CA 1
ATOM 1919 C C . ASN A 1 250 ? -12.607 6.714 38.287 1.00 91.44 250 ASN A C 1
ATOM 1921 O O . ASN A 1 250 ? -11.388 6.695 38.423 1.00 91.44 250 ASN A O 1
ATOM 1925 N N . CYS A 1 251 ? -13.184 6.697 37.078 1.00 92.81 251 CYS A N 1
ATOM 1926 C CA . CYS A 1 251 ? -12.402 6.496 35.849 1.00 92.81 251 CYS A CA 1
ATOM 1927 C C . CYS A 1 251 ? -12.369 7.690 34.882 1.00 92.81 251 CYS A C 1
ATOM 1929 O O . CYS A 1 251 ? -11.437 7.777 34.088 1.00 92.81 251 CYS A O 1
ATOM 1931 N N . ALA A 1 252 ? -13.301 8.648 34.958 1.00 90.62 252 ALA A N 1
ATOM 1932 C CA . ALA A 1 252 ? -13.448 9.663 33.906 1.00 90.62 252 ALA A CA 1
ATOM 1933 C C . ALA A 1 252 ? -12.222 10.564 33.731 1.00 90.62 252 ALA A C 1
ATOM 1935 O O . ALA A 1 252 ? -11.832 10.845 32.603 1.00 90.62 252 ALA A O 1
ATOM 1936 N N . HIS A 1 253 ? -11.599 11.006 34.828 1.00 91.44 253 HIS A N 1
ATOM 1937 C CA . HIS A 1 253 ? -10.402 11.843 34.736 1.00 91.44 253 HIS A CA 1
ATOM 1938 C C . HIS A 1 253 ? -9.264 11.111 34.019 1.00 91.44 253 HIS A C 1
ATOM 1940 O O . HIS A 1 253 ? -8.669 11.672 33.104 1.00 91.44 253 HIS A O 1
ATOM 1946 N N . ALA A 1 254 ? -9.004 9.853 34.384 1.00 90.88 254 ALA A N 1
ATOM 1947 C CA . ALA A 1 254 ? -7.959 9.050 33.754 1.00 90.88 254 ALA A CA 1
ATOM 1948 C C . ALA A 1 254 ? -8.225 8.848 32.252 1.00 90.88 254 ALA A C 1
ATOM 1950 O O . ALA A 1 254 ? -7.342 9.130 31.448 1.00 90.88 254 ALA A O 1
ATOM 1951 N N . MET A 1 255 ? -9.455 8.469 31.889 1.00 93.12 255 MET A N 1
ATOM 1952 C CA . MET A 1 255 ? -9.878 8.247 30.497 1.00 93.12 255 MET A CA 1
ATOM 1953 C C . MET A 1 255 ? -9.786 9.520 29.637 1.00 93.12 255 MET A C 1
ATOM 1955 O O . MET A 1 255 ? -9.366 9.490 28.482 1.00 93.12 255 MET A O 1
ATOM 1959 N N . ILE A 1 256 ? -10.148 10.681 30.196 1.00 92.06 256 ILE A N 1
ATOM 1960 C CA . ILE A 1 256 ? -10.028 11.963 29.487 1.00 92.06 256 ILE A CA 1
ATOM 1961 C C . ILE A 1 256 ? -8.556 12.305 29.241 1.00 92.06 256 ILE A C 1
ATOM 1963 O O . ILE A 1 256 ? -8.214 12.769 28.155 1.00 92.06 256 ILE A O 1
ATOM 1967 N N . HIS A 1 257 ? -7.677 12.077 30.222 1.00 92.12 257 HIS A N 1
ATOM 1968 C CA . HIS A 1 257 ? -6.248 12.340 30.058 1.00 92.12 257 HIS A CA 1
ATOM 1969 C C . HIS A 1 257 ? -5.618 11.445 28.989 1.00 92.12 257 HIS A C 1
ATOM 1971 O O . HIS A 1 257 ? -4.912 11.965 28.128 1.00 92.12 257 HIS A O 1
ATOM 1977 N N . THR A 1 258 ? -5.891 10.137 29.001 1.00 90.50 258 THR A N 1
ATOM 1978 C CA . THR A 1 258 ? -5.380 9.213 27.975 1.00 90.50 258 THR A CA 1
ATOM 1979 C C . THR A 1 258 ? -5.887 9.597 26.589 1.00 90.50 258 THR A C 1
ATOM 1981 O O . THR A 1 258 ? -5.084 9.722 25.665 1.00 90.50 258 THR A O 1
ATOM 1984 N N . THR A 1 259 ? -7.184 9.884 26.460 1.00 89.25 259 THR A N 1
ATOM 1985 C CA . THR A 1 259 ? -7.799 10.277 25.185 1.00 89.25 259 THR A CA 1
ATOM 1986 C C . THR A 1 259 ? -7.243 11.599 24.655 1.00 89.25 259 THR A C 1
ATOM 1988 O O . THR A 1 259 ? -6.936 11.693 23.472 1.00 89.25 259 THR A O 1
ATOM 1991 N N . LEU A 1 260 ? -7.071 12.620 25.504 1.00 91.00 260 LEU A N 1
ATOM 1992 C CA . LEU A 1 260 ? -6.503 13.909 25.089 1.00 91.00 260 LEU A CA 1
ATOM 1993 C C . LEU A 1 260 ? -5.041 13.784 24.676 1.00 91.00 260 LEU A C 1
ATOM 1995 O O . LEU A 1 260 ? -4.648 14.353 23.662 1.00 91.00 260 LEU A O 1
ATOM 1999 N N . ILE A 1 261 ? -4.239 13.051 25.452 1.00 90.75 261 ILE A N 1
ATOM 2000 C CA . ILE A 1 261 ? -2.826 12.848 25.130 1.00 90.75 261 ILE A CA 1
ATOM 2001 C C . ILE A 1 261 ? -2.719 12.109 23.800 1.00 90.75 261 ILE A C 1
ATOM 2003 O O . ILE A 1 261 ? -2.033 12.598 22.909 1.00 90.75 261 ILE A O 1
ATOM 2007 N N . ALA A 1 262 ? -3.426 10.989 23.634 1.00 85.88 262 ALA A N 1
ATOM 2008 C 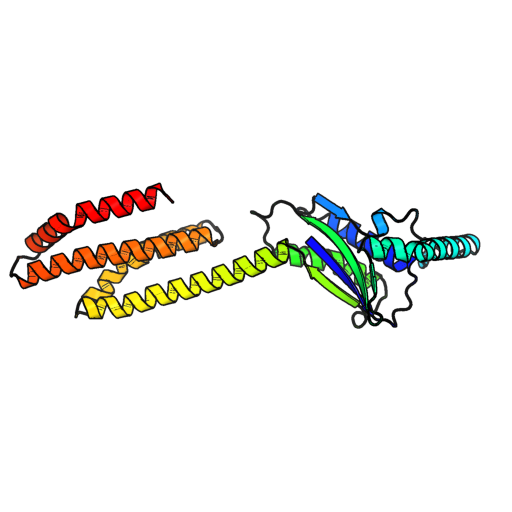CA . ALA A 1 262 ? -3.388 10.202 22.406 1.00 85.88 262 ALA A CA 1
ATOM 2009 C C . ALA A 1 262 ? -3.935 10.985 21.203 1.00 85.88 262 ALA A C 1
ATOM 2011 O O . ALA A 1 262 ? -3.294 11.035 20.162 1.00 85.88 262 ALA A O 1
ATOM 2012 N N . GLY A 1 263 ? -5.083 11.648 21.354 1.00 85.12 263 GLY A N 1
ATOM 2013 C CA . GLY A 1 263 ? -5.737 12.374 20.267 1.00 85.12 263 GLY A CA 1
ATOM 2014 C C . GLY A 1 263 ? -5.008 13.639 19.809 1.00 85.12 263 GLY A C 1
ATOM 2015 O O . GLY A 1 263 ? -5.178 14.028 18.663 1.00 85.12 263 GLY A O 1
ATOM 2016 N N . LEU A 1 264 ? -4.215 14.287 20.672 1.00 87.31 264 LEU A N 1
ATOM 2017 C CA . LEU A 1 264 ? -3.412 15.465 20.305 1.00 87.31 264 LEU A CA 1
ATOM 2018 C C . LEU A 1 264 ? -1.989 15.118 19.847 1.00 87.31 264 LEU A C 1
ATOM 2020 O O . LEU A 1 264 ? -1.291 15.996 19.345 1.00 87.31 264 LEU A O 1
ATOM 2024 N N . SER A 1 265 ? -1.529 13.887 20.091 1.00 81.06 265 SER A N 1
ATOM 2025 C CA . SER A 1 265 ? -0.194 13.429 19.676 1.00 81.06 265 SER A CA 1
ATOM 2026 C C . SER A 1 265 ? -0.184 12.679 18.342 1.00 81.06 265 SER A C 1
ATOM 2028 O O . SER A 1 265 ? 0.885 12.558 17.744 1.00 81.06 265 SER A O 1
ATOM 2030 N N . LEU A 1 266 ? -1.349 12.202 17.897 1.00 66.06 266 LEU A N 1
ATOM 2031 C CA . LEU A 1 266 ? -1.621 11.670 16.558 1.00 66.06 266 LEU A CA 1
ATOM 2032 C C . LEU A 1 266 ? -1.878 12.796 15.550 1.00 66.06 266 LEU A C 1
ATOM 2034 O O . LEU A 1 266 ? -1.426 12.630 14.396 1.00 66.06 266 LEU A O 1
#